Protein AF-0000000078757049 (afdb_homodimer)

Organism: Turneriella parva (strain ATCC BAA-1111 / DSM 21527 / NCTC 11395 / H) (NCBI:txid869212)

InterPro domains:
  IPR026433 EPS-associated transcriptional regulator, MarR family [TIGR04176] (3-105)
  IPR036388 Winged helix-like DNA-binding domain superfamily [G3DSA:1.10.10.10] (4-105)
  IPR036390 Winged helix DNA-binding domain superfamily [SSF46785] (2-100)

Secondary structure (DSSP, 8-state):
---HHHHHHHHHHHHH-TT--HHHHHHHHT--HHHHHHHHHHHHHTTSEEEEEEE-TTS-EEEEEEE-HHHHHHHHHHHHHHHHHHHHHHHHHHHHHHHHHHHHHHHHH-/---HHHHHHHHHHHHH-TT--HHHHHHHHT--HHHHHHHHHHHHHTTSEEEEEEE-TTS-EEEEEEE-HHHHHHHHHHHHHHHHHHHHHHHHHHHHHHHHHHHHHHHHH-

Foldseek 3Di:
DDALVLLLLLLVCLAVFFQDDLVNSCVVSVHDSVVSVVSVVVCVVVVQKDWDWDQDPVRDTGITIDGDPVNVVVSVVSVVVVVVVVVVVVVVVVVVVVVVVVVVVVVVVD/DDALVLLLLLLVCLAVFFQDDLVNSCVVSVHDSVVSVVSVVVCVVVVQKDWDWDQDPVRDTGITIDGDPVNVVVSVVSVVVVVVVVVVVVVVVVVVVVVVVVVVVVVVVD

Radius of gyration: 25.74 Å; Cα contacts (8 Å, |Δi|>4): 240; chains: 2; bounding box: 36×68×56 Å

Structure (mmCIF, N/CA/C/O backbone):
data_AF-0000000078757049-model_v1
#
loop_
_entity.id
_entity.type
_entity.pdbx_description
1 polymer 'Regulatory protein MarR'
#
loop_
_atom_site.group_PDB
_atom_site.id
_atom_site.type_symbol
_atom_site.label_atom_id
_atom_site.label_alt_id
_atom_site.label_comp_id
_atom_site.label_asym_id
_atom_site.label_entity_id
_atom_site.label_seq_id
_atom_site.pdbx_PDB_ins_code
_atom_site.Cartn_x
_atom_site.Cartn_y
_atom_site.Cartn_z
_atom_site.occupancy
_atom_site.B_iso_or_equiv
_atom_site.auth_seq_id
_atom_site.auth_comp_id
_atom_site.auth_asym_id
_atom_site.auth_atom_id
_atom_site.pdbx_PDB_model_num
ATOM 1 N N . MET A 1 1 ? 15.18 12.227 4.113 1 74.38 1 MET A N 1
ATOM 2 C CA . MET A 1 1 ? 14.172 13.25 3.844 1 74.38 1 MET A CA 1
ATOM 3 C C . MET A 1 1 ? 12.773 12.727 4.129 1 74.38 1 MET A C 1
ATOM 5 O O . MET A 1 1 ? 12.508 11.531 3.957 1 74.38 1 MET A O 1
ATOM 9 N N . ILE A 1 2 ? 11.945 13.625 4.801 1 87.75 2 ILE A N 1
ATOM 10 C CA . ILE A 1 2 ? 10.578 13.273 5.18 1 87.75 2 ILE A CA 1
ATOM 11 C C . ILE A 1 2 ? 9.742 13.039 3.928 1 87.75 2 ILE A C 1
ATOM 13 O O . ILE A 1 2 ? 9.852 13.781 2.949 1 87.75 2 ILE A O 1
ATOM 17 N N . SER A 1 3 ? 9.031 11.961 3.867 1 93.88 3 SER A N 1
ATOM 18 C CA . SER A 1 3 ? 8.203 11.648 2.709 1 93.88 3 SER A CA 1
ATOM 19 C C . SER A 1 3 ? 7.148 12.734 2.484 1 93.88 3 SER A C 1
ATOM 21 O O . SER A 1 3 ? 6.781 13.453 3.416 1 93.88 3 SER A O 1
ATOM 23 N N . ASP A 1 4 ? 6.617 12.844 1.187 1 95.69 4 ASP A N 1
ATOM 24 C CA . ASP A 1 4 ? 5.559 13.797 0.866 1 95.69 4 ASP A CA 1
ATOM 25 C C . ASP A 1 4 ? 4.309 13.531 1.7 1 95.69 4 ASP A C 1
ATOM 27 O O . ASP A 1 4 ? 3.621 14.461 2.121 1 95.69 4 ASP A O 1
ATOM 31 N N . GLU A 1 5 ? 4.094 12.273 1.938 1 96 5 GLU A N 1
ATOM 32 C CA . GLU A 1 5 ? 2.934 11.891 2.732 1 96 5 GLU A CA 1
ATOM 33 C C . GLU A 1 5 ? 3.051 12.406 4.164 1 96 5 GLU A C 1
ATOM 35 O O . GLU A 1 5 ? 2.129 13.039 4.68 1 96 5 GLU A O 1
ATOM 40 N N . LEU A 1 6 ? 4.156 12.164 4.781 1 96.94 6 LEU A N 1
ATOM 41 C CA . LEU A 1 6 ? 4.359 12.602 6.156 1 96.94 6 LEU A CA 1
ATOM 42 C C . LEU A 1 6 ? 4.375 14.125 6.25 1 96.94 6 LEU A C 1
ATOM 44 O O . LEU A 1 6 ? 3.803 14.703 7.18 1 96.94 6 LEU A O 1
ATOM 48 N N . GLN A 1 7 ? 5.055 14.734 5.277 1 97.25 7 GLN A N 1
ATOM 49 C CA . GLN A 1 7 ? 5.121 16.188 5.266 1 97.25 7 GLN A CA 1
ATOM 50 C C . GLN A 1 7 ? 3.729 16.797 5.125 1 97.25 7 GLN A C 1
ATOM 52 O O . GLN A 1 7 ? 3.393 17.766 5.82 1 97.25 7 GLN A O 1
ATOM 57 N N . HIS A 1 8 ? 2.959 16.203 4.242 1 97.31 8 HIS A N 1
ATOM 58 C CA . HIS A 1 8 ? 1.582 16.656 4.066 1 97.31 8 HIS A CA 1
ATOM 59 C C . HIS A 1 8 ? 0.792 16.531 5.367 1 97.31 8 HIS A C 1
ATOM 61 O O . HIS A 1 8 ? 0.121 17.484 5.777 1 97.31 8 HIS A O 1
ATOM 67 N N . LYS A 1 9 ? 0.973 15.422 6.043 1 97.19 9 LYS A N 1
ATOM 68 C CA . LYS A 1 9 ? 0.245 15.18 7.285 1 97.19 9 LYS A CA 1
ATOM 69 C C . LYS A 1 9 ? 0.706 16.125 8.391 1 97.19 9 LYS A C 1
ATOM 71 O O . LYS A 1 9 ? -0.103 16.578 9.203 1 97.19 9 LYS A O 1
ATOM 76 N N . LEU A 1 10 ? 1.948 16.406 8.367 1 97.81 10 LEU A N 1
ATOM 77 C CA . LEU A 1 10 ? 2.51 17.344 9.336 1 97.81 10 LEU A CA 1
ATOM 78 C C . LEU A 1 10 ? 1.893 18.719 9.172 1 97.81 10 LEU A C 1
ATOM 80 O O . LEU A 1 10 ? 1.396 19.312 10.141 1 97.81 10 LEU A O 1
ATOM 84 N N . PHE A 1 11 ? 1.892 19.203 7.938 1 97.38 11 PHE A N 1
ATOM 85 C CA . PHE A 1 11 ? 1.337 20.531 7.648 1 97.38 11 PHE A CA 1
ATOM 86 C C . PHE A 1 11 ? -0.145 20.578 8 1 97.38 11 PHE A C 1
ATOM 88 O O . PHE A 1 11 ? -0.607 21.547 8.617 1 97.38 11 PHE A O 1
ATOM 95 N N . LYS A 1 12 ? -0.792 19.562 7.691 1 96.69 12 LYS A N 1
ATOM 96 C CA . LYS A 1 12 ? -2.232 19.5 7.926 1 96.69 12 LYS A CA 1
ATOM 97 C C . LYS A 1 12 ? -2.545 19.5 9.422 1 96.69 12 LYS A C 1
ATOM 99 O O . LYS A 1 12 ? -3.385 20.266 9.891 1 96.69 12 LYS A O 1
ATOM 104 N N . THR A 1 13 ? -1.86 18.688 10.164 1 97.38 13 THR A N 1
ATOM 105 C CA . THR A 1 13 ? -2.102 18.547 11.602 1 97.38 13 THR A CA 1
ATOM 106 C C . THR A 1 13 ? -1.787 19.859 12.336 1 97.38 13 THR A C 1
ATOM 108 O O . THR A 1 13 ? -2.559 20.297 13.188 1 97.38 13 THR A O 1
ATOM 111 N N . ILE A 1 14 ? -0.696 20.469 11.922 1 96.88 14 ILE A N 1
ATOM 112 C CA . ILE A 1 14 ? -0.293 21.719 12.555 1 96.88 14 ILE A CA 1
ATOM 113 C C . ILE A 1 14 ? -1.317 22.812 12.242 1 96.88 14 ILE A C 1
ATOM 115 O O . ILE A 1 14 ? -1.684 23.594 13.117 1 96.88 14 ILE A O 1
ATOM 119 N N . SER A 1 15 ? -1.764 22.812 11.016 1 95.5 15 SER A N 1
ATOM 120 C CA . SER A 1 15 ? -2.742 23.812 10.594 1 95.5 15 SER A CA 1
ATOM 121 C C . SER A 1 15 ? -4.062 23.641 11.336 1 95.5 15 SER A C 1
ATOM 123 O O . SER A 1 15 ? -4.688 24.625 11.734 1 95.5 15 SER A O 1
ATOM 125 N N . GLU A 1 16 ? -4.445 22.438 11.57 1 95.38 16 GLU A N 1
ATOM 126 C CA . GLU A 1 16 ? -5.73 22.125 12.195 1 95.38 16 GLU A CA 1
ATOM 127 C C . GLU A 1 16 ? -5.637 22.219 13.719 1 95.38 16 GLU A C 1
ATOM 129 O O . GLU A 1 16 ? -6.637 22.5 14.391 1 95.38 16 GLU A O 1
ATOM 134 N N . HIS A 1 17 ? -4.445 21.984 14.242 1 95.69 17 HIS A N 1
ATOM 135 C CA . HIS A 1 17 ? -4.234 21.969 15.688 1 95.69 17 HIS A CA 1
ATOM 136 C C . HIS A 1 17 ? -2.971 22.719 16.062 1 95.69 17 HIS A C 1
ATOM 138 O O . HIS A 1 17 ? -1.979 22.125 16.484 1 95.69 17 HIS A O 1
ATOM 144 N N . PRO A 1 18 ? -3.047 24.016 16.094 1 95.5 18 PRO A N 1
ATOM 145 C CA . PRO A 1 18 ? -1.853 24.828 16.328 1 95.5 18 PRO A CA 1
ATOM 146 C C . PRO A 1 18 ? -1.259 24.625 17.719 1 95.5 18 PRO A C 1
ATOM 148 O O . PRO A 1 18 ? -0.061 24.844 17.922 1 95.5 18 PRO A O 1
ATOM 151 N N . GLN A 1 19 ? -2.045 24.234 18.672 1 94.12 19 GLN A N 1
ATOM 152 C CA . GLN A 1 19 ? -1.568 24.109 20.047 1 94.12 19 GLN A CA 1
ATOM 153 C C . GLN A 1 19 ? -1.175 22.672 20.375 1 94.12 19 GLN A C 1
ATOM 155 O O . GLN A 1 19 ? -1.008 22.312 21.531 1 94.12 19 GLN A O 1
ATOM 160 N N . ILE A 1 20 ? -1.011 21.906 19.344 1 93.81 20 ILE A N 1
ATOM 161 C CA . ILE A 1 20 ? -0.676 20.5 19.5 1 93.81 20 ILE A CA 1
ATOM 162 C C . ILE A 1 20 ? 0.731 20.359 20.078 1 93.81 20 ILE A C 1
ATOM 164 O O . ILE A 1 20 ? 1.634 21.125 19.719 1 93.81 20 ILE A O 1
ATOM 168 N N . ASN A 1 21 ? 0.914 19.5 21 1 92.25 21 ASN A N 1
ATOM 169 C CA . ASN A 1 21 ? 2.256 19.203 21.484 1 92.25 21 ASN A CA 1
ATOM 170 C C . ASN A 1 21 ? 2.859 18 20.766 1 92.25 21 ASN A C 1
ATOM 172 O O . ASN A 1 21 ? 2.168 17.328 20 1 92.25 21 ASN A O 1
ATOM 176 N N . GLN A 1 22 ? 4.141 17.797 20.828 1 94.25 22 GLN A N 1
ATOM 177 C CA . GLN A 1 22 ? 4.883 16.781 20.062 1 94.25 22 GLN A CA 1
ATOM 178 C C . GLN A 1 22 ? 4.371 15.383 20.359 1 94.25 22 GLN A C 1
ATOM 180 O O . GLN A 1 22 ? 4.391 14.508 19.484 1 94.25 22 GLN A O 1
ATOM 185 N N . ARG A 1 23 ? 3.861 15.203 21.562 1 95.88 23 ARG A N 1
ATOM 186 C CA . ARG A 1 23 ? 3.322 13.898 21.922 1 95.88 23 ARG A CA 1
ATOM 187 C C . ARG A 1 23 ? 2.01 13.625 21.188 1 95.88 23 ARG A C 1
ATOM 189 O O . ARG A 1 23 ? 1.812 12.539 20.641 1 95.88 23 ARG A O 1
ATOM 196 N N . GLU A 1 24 ? 1.157 14.562 21.234 1 96.5 24 GLU A N 1
ATOM 197 C CA . GLU A 1 24 ? -0.099 14.453 20.5 1 96.5 24 GLU A CA 1
ATOM 198 C C . GLU A 1 24 ? 0.149 14.312 19 1 96.5 24 GLU A C 1
ATOM 200 O O . GLU A 1 24 ? -0.507 13.516 18.328 1 96.5 24 GLU A O 1
ATOM 205 N N . LEU A 1 25 ? 1.09 15.047 18.5 1 96.81 25 LEU A N 1
ATOM 206 C CA . LEU A 1 25 ? 1.454 15.008 17.094 1 96.81 25 LEU A CA 1
ATOM 207 C C . LEU A 1 25 ? 1.914 13.609 16.688 1 96.81 25 LEU A C 1
ATOM 209 O O . LEU A 1 25 ? 1.486 13.086 15.656 1 96.81 25 LEU A O 1
ATOM 213 N N . SER A 1 26 ? 2.773 12.992 17.531 1 97.94 26 SER A N 1
ATOM 214 C CA . SER A 1 26 ? 3.287 11.648 17.25 1 97.94 26 SER A CA 1
ATOM 215 C C . SER A 1 26 ? 2.162 10.625 17.219 1 97.94 26 SER A C 1
ATOM 217 O O . SER A 1 26 ? 2.16 9.719 16.375 1 97.94 26 SER A O 1
ATOM 219 N N . LYS A 1 27 ? 1.123 10.773 18.047 1 97.75 27 LYS A N 1
ATOM 220 C CA . LYS A 1 27 ? -0.02 9.867 18.109 1 97.75 27 LYS A CA 1
ATOM 221 C C . LYS A 1 27 ? -0.893 10 16.859 1 97.75 27 LYS A C 1
ATOM 223 O O . LYS A 1 27 ? -1.258 9 16.234 1 97.75 27 LYS A O 1
ATOM 228 N N . ILE A 1 28 ? -1.131 11.219 16.531 1 96.12 28 ILE A N 1
ATOM 229 C CA . ILE A 1 28 ? -1.994 11.492 15.383 1 96.12 28 ILE A CA 1
ATOM 230 C C . ILE A 1 28 ? -1.345 10.961 14.109 1 96.12 28 ILE A C 1
ATOM 232 O O . ILE A 1 28 ? -2.025 10.398 13.242 1 96.12 28 ILE A O 1
ATOM 236 N N . LEU A 1 29 ? -0.029 11.07 14.008 1 96.94 29 LEU A N 1
ATOM 237 C CA . LEU A 1 29 ? 0.678 10.719 12.781 1 96.94 29 LEU A CA 1
ATOM 238 C C . LEU A 1 29 ? 1.105 9.25 12.805 1 96.94 29 LEU A C 1
ATOM 240 O O . LEU A 1 29 ? 1.517 8.703 11.781 1 96.94 29 LEU A O 1
ATOM 244 N N . GLY A 1 30 ? 1.097 8.641 13.969 1 97.31 30 GLY A N 1
ATOM 245 C CA . GLY A 1 30 ? 1.494 7.25 14.086 1 97.31 30 GLY A CA 1
ATOM 246 C C . GLY A 1 30 ? 2.994 7.047 13.992 1 97.31 30 GLY A C 1
ATOM 247 O O . GLY A 1 30 ? 3.457 6.09 13.367 1 97.31 30 GLY A O 1
ATOM 248 N N . ILE A 1 31 ? 3.736 7.996 14.477 1 97.56 31 ILE A N 1
ATOM 249 C CA . ILE A 1 31 ? 5.191 7.918 14.461 1 97.56 31 ILE A CA 1
ATOM 250 C C . ILE A 1 31 ? 5.734 8.062 15.883 1 97.56 31 ILE A C 1
ATOM 252 O O . ILE A 1 31 ? 4.984 8.359 16.812 1 97.56 31 ILE A O 1
ATOM 256 N N . SER A 1 32 ? 6.969 7.801 16 1 97.88 32 SER A N 1
ATOM 257 C CA . SER A 1 32 ? 7.594 7.941 17.312 1 97.88 32 SER A CA 1
ATOM 258 C C . SER A 1 32 ? 7.711 9.406 17.719 1 97.88 32 SER A C 1
ATOM 260 O O . SER A 1 32 ? 7.715 10.297 16.859 1 97.88 32 SER A O 1
ATOM 262 N N . LEU A 1 33 ? 7.84 9.594 19.031 1 97.69 33 LEU A N 1
ATOM 263 C CA . LEU A 1 33 ? 8.07 10.945 19.547 1 97.69 33 LEU A CA 1
ATOM 264 C C . LEU A 1 33 ? 9.336 11.539 18.953 1 97.69 33 LEU A C 1
ATOM 266 O O . LEU A 1 33 ? 9.375 12.727 18.609 1 97.69 33 LEU A O 1
ATOM 270 N N . GLY A 1 34 ? 10.336 10.672 18.812 1 97.81 34 GLY A N 1
ATOM 271 C CA . GLY A 1 34 ? 11.586 11.125 18.234 1 97.81 34 GLY A CA 1
ATOM 272 C C . GLY A 1 34 ? 11.43 11.625 16.797 1 97.81 34 GLY A C 1
ATOM 273 O O . GLY A 1 34 ? 11.992 12.656 16.438 1 97.81 34 GLY A O 1
ATOM 274 N N . LYS A 1 35 ? 10.742 10.922 16.062 1 97.5 35 LYS A N 1
ATOM 275 C CA . LYS A 1 35 ? 10.508 11.297 14.672 1 97.5 35 LYS A CA 1
ATOM 276 C C . LYS A 1 35 ? 9.656 12.562 14.578 1 97.5 35 LYS A C 1
ATOM 278 O O . LYS A 1 35 ? 9.922 13.43 13.75 1 97.5 35 LYS A O 1
ATOM 283 N N . ALA A 1 36 ? 8.633 12.656 15.414 1 97.56 36 ALA A N 1
ATOM 284 C CA . ALA A 1 36 ? 7.801 13.852 15.453 1 97.56 36 ALA A CA 1
ATOM 285 C C . ALA A 1 36 ? 8.633 15.086 15.781 1 97.56 36 ALA A C 1
ATOM 287 O O . ALA A 1 36 ? 8.508 16.125 15.117 1 97.56 36 ALA A O 1
ATOM 288 N N . ASN A 1 37 ? 9.531 14.938 16.766 1 96.75 37 ASN A N 1
ATOM 289 C CA . ASN A 1 37 ? 10.422 16.031 17.125 1 96.75 37 ASN A CA 1
ATOM 290 C C . ASN A 1 37 ? 11.344 16.422 15.977 1 96.75 37 ASN A C 1
ATOM 292 O O . ASN A 1 37 ? 11.516 17.609 15.68 1 96.75 37 ASN A O 1
ATOM 296 N N . TYR A 1 38 ? 11.82 15.422 15.43 1 97.38 38 TYR A N 1
ATOM 297 C CA . TYR A 1 38 ? 12.719 15.633 14.297 1 97.38 38 TYR A CA 1
ATOM 298 C C . TYR A 1 38 ? 12.023 16.391 13.18 1 97.38 38 TYR A C 1
ATOM 300 O O . TYR A 1 38 ? 12.562 17.359 12.648 1 97.38 38 TYR A O 1
ATOM 308 N N . CYS A 1 39 ? 10.859 15.992 12.812 1 97.44 39 CYS A N 1
ATOM 309 C CA . CYS A 1 39 ? 10.117 16.594 11.711 1 97.44 39 CYS A CA 1
ATOM 310 C C . CYS A 1 39 ? 9.734 18.031 12.023 1 97.44 39 CYS A C 1
ATOM 312 O O . CYS A 1 39 ? 9.883 18.922 11.18 1 97.44 39 CYS A O 1
ATOM 314 N N . LEU A 1 40 ? 9.273 18.25 13.227 1 96.5 40 LEU A N 1
ATOM 315 C CA . LEU A 1 40 ? 8.867 19.594 13.617 1 96.5 40 LEU A CA 1
ATOM 316 C C . LEU A 1 40 ? 10.062 20.547 13.594 1 96.5 40 LEU A C 1
ATOM 318 O O . LEU A 1 40 ? 9.961 21.656 13.078 1 96.5 40 LEU A O 1
ATOM 322 N N . LYS A 1 41 ? 11.156 20.109 14.094 1 95.94 41 LYS A N 1
ATOM 323 C CA . LYS A 1 41 ? 12.375 20.906 14.094 1 95.94 41 LYS A CA 1
ATOM 324 C C . LYS A 1 41 ? 12.82 21.25 12.672 1 95.94 41 LYS A C 1
ATOM 326 O O . LYS A 1 41 ? 13.219 22.375 12.391 1 95.94 41 LYS A O 1
ATOM 331 N N . ALA A 1 42 ? 12.742 20.266 11.805 1 97.19 42 ALA A N 1
ATOM 332 C CA . ALA A 1 42 ? 13.125 20.469 10.406 1 97.19 42 ALA A CA 1
ATOM 333 C C . ALA A 1 42 ? 12.25 21.516 9.742 1 97.19 42 ALA A C 1
ATOM 335 O O . ALA A 1 42 ? 12.75 22.375 9 1 97.19 42 ALA A O 1
ATOM 336 N N . LEU A 1 43 ? 10.953 21.516 10.055 1 97.56 43 LEU A N 1
ATOM 337 C CA . LEU A 1 43 ? 10.031 22.484 9.477 1 97.56 43 LEU A CA 1
ATOM 338 C C . LEU A 1 43 ? 10.32 23.891 9.984 1 97.56 43 LEU A C 1
ATOM 340 O O . LEU A 1 43 ? 10.242 24.859 9.227 1 97.56 43 LEU A O 1
ATOM 344 N N . ILE A 1 44 ? 10.695 24 11.25 1 97.06 44 ILE A N 1
ATOM 345 C CA . ILE A 1 44 ? 11.008 25.281 11.867 1 97.06 44 ILE A CA 1
ATOM 346 C C . ILE A 1 44 ? 12.32 25.812 11.289 1 97.06 44 ILE A C 1
ATOM 348 O O . ILE A 1 44 ? 12.406 27 10.938 1 97.06 44 ILE A O 1
ATOM 352 N N . GLU A 1 45 ? 13.289 24.922 11.141 1 97.12 45 GLU A N 1
ATOM 353 C CA . GLU A 1 45 ? 14.594 25.312 10.625 1 97.12 45 GLU A CA 1
ATOM 354 C C . GLU A 1 45 ? 14.5 25.781 9.172 1 97.12 45 GLU A C 1
ATOM 356 O O . GLU A 1 45 ? 15.227 26.688 8.758 1 97.12 45 GLU A O 1
ATOM 361 N N . LYS A 1 46 ? 13.555 25.25 8.445 1 97.38 46 LYS A N 1
ATOM 362 C CA . LYS A 1 46 ? 13.352 25.625 7.043 1 97.38 46 LYS A CA 1
ATOM 363 C C . LYS A 1 46 ? 12.539 26.906 6.926 1 97.38 46 LYS A C 1
ATOM 365 O O . LYS A 1 46 ? 12.398 27.469 5.836 1 97.38 46 LYS A O 1
ATOM 370 N N . GLY A 1 47 ? 11.938 27.25 8.031 1 97.81 47 GLY A N 1
ATOM 371 C CA . GLY A 1 47 ? 11.172 28.484 8.062 1 97.81 47 GLY A CA 1
ATOM 3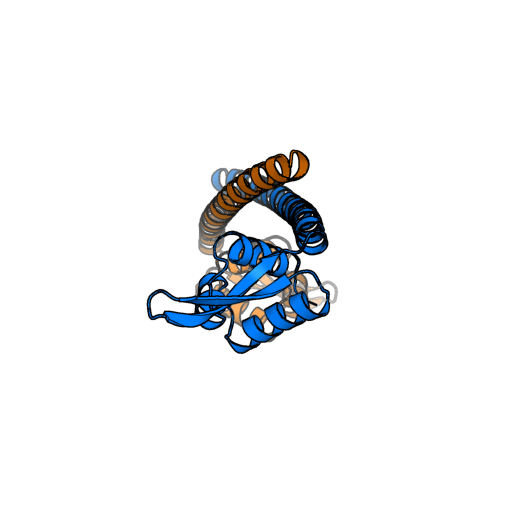72 C C . GLY A 1 47 ? 9.719 28.312 7.66 1 97.81 47 GLY A C 1
ATOM 373 O O . GLY A 1 47 ? 9.047 29.266 7.301 1 97.81 47 GLY A O 1
ATOM 374 N N . TRP A 1 48 ? 9.234 27.094 7.652 1 98.25 48 TRP A N 1
ATOM 375 C CA . TRP A 1 48 ? 7.871 26.797 7.207 1 98.25 48 TRP A CA 1
ATOM 376 C C . TRP A 1 48 ? 6.895 26.844 8.375 1 98.25 48 TRP A C 1
ATOM 378 O O . TRP A 1 48 ? 5.691 27.047 8.18 1 98.25 48 TRP A O 1
ATOM 388 N N . VAL A 1 49 ? 7.438 26.688 9.656 1 98.12 49 VAL A N 1
ATOM 389 C CA . VAL A 1 49 ? 6.641 26.703 10.883 1 98.12 49 VAL A CA 1
ATOM 390 C C . VAL A 1 49 ? 7.289 27.641 11.898 1 98.12 49 VAL A C 1
ATOM 392 O O . VAL A 1 49 ? 8.516 27.688 12.008 1 98.12 49 VAL A O 1
ATOM 395 N N . LYS A 1 50 ? 6.5 28.375 12.586 1 97.06 50 LYS A N 1
ATOM 396 C CA . LYS A 1 50 ? 7.008 29.203 13.68 1 97.06 50 LYS A CA 1
ATOM 397 C C . LYS A 1 50 ? 6.316 28.844 15 1 97.06 50 LYS A C 1
ATOM 399 O O . LYS A 1 50 ? 5.117 28.562 15.016 1 97.06 50 LYS A O 1
ATOM 404 N N . ALA A 1 51 ? 7.094 28.844 16 1 94.31 51 ALA A N 1
ATOM 405 C CA . ALA A 1 51 ? 6.57 28.641 17.359 1 94.31 51 ALA A CA 1
ATOM 406 C C . ALA A 1 51 ? 6.25 29.969 18.031 1 94.31 51 ALA A C 1
ATOM 408 O O . ALA A 1 51 ? 7.031 30.922 17.938 1 94.31 51 ALA A O 1
ATOM 409 N N . GLN A 1 52 ? 5.059 30.031 18.531 1 93.56 52 GLN A N 1
ATOM 410 C CA . GLN A 1 52 ? 4.648 31.234 19.25 1 93.56 52 GLN A CA 1
ATOM 411 C C . GLN A 1 52 ? 4.211 30.891 20.672 1 93.56 52 GLN A C 1
ATOM 413 O O . GLN A 1 52 ? 3.52 29.891 20.906 1 93.56 52 GLN A O 1
ATOM 418 N N . ASN A 1 53 ? 4.648 31.703 21.531 1 90.19 53 ASN A N 1
ATOM 419 C CA . ASN A 1 53 ? 4.223 31.531 22.906 1 90.19 53 ASN A CA 1
ATOM 420 C C . ASN A 1 53 ? 2.764 31.922 23.109 1 90.19 53 ASN A C 1
ATOM 422 O O . ASN A 1 53 ? 2.275 32.844 22.453 1 90.19 53 ASN A O 1
ATOM 426 N N . PHE A 1 54 ? 2.17 31.109 23.891 1 86 54 PHE A N 1
ATOM 427 C CA . PHE A 1 54 ? 0.811 31.484 24.266 1 86 54 PHE A CA 1
ATOM 428 C C . PHE A 1 54 ? 0.482 31.016 25.672 1 86 54 PHE A C 1
ATOM 430 O O . PHE A 1 54 ? 1.179 30.172 26.234 1 86 54 PHE A O 1
ATOM 437 N N . LYS A 1 55 ? -0.332 31.75 26.266 1 83.94 55 LYS A N 1
ATOM 438 C CA . LYS A 1 55 ? -0.789 31.344 27.594 1 83.94 55 LYS A CA 1
ATOM 439 C C . LYS A 1 55 ? -1.95 30.359 27.5 1 83.94 55 LYS A C 1
ATOM 441 O O . LYS A 1 55 ? -2.939 30.625 26.812 1 83.94 55 LYS A O 1
ATOM 446 N N . ASN A 1 56 ? -1.721 29.125 28.031 1 76.94 56 ASN A N 1
ATOM 447 C CA . ASN A 1 56 ? -2.789 28.141 27.984 1 76.94 56 ASN A CA 1
ATOM 448 C C . ASN A 1 56 ? -3.859 28.406 29.031 1 76.94 56 ASN A C 1
ATOM 450 O O . ASN A 1 56 ? -3.842 29.453 29.688 1 76.94 56 ASN A O 1
ATOM 454 N N . ASN A 1 57 ? -4.918 27.5 28.938 1 76.62 57 ASN A N 1
ATOM 455 C CA . ASN A 1 57 ? -6.082 27.688 29.797 1 76.62 57 ASN A CA 1
ATOM 456 C C . ASN A 1 57 ? -5.676 27.797 31.266 1 76.62 57 ASN A C 1
ATOM 458 O O . ASN A 1 57 ? -6.383 28.422 32.062 1 76.62 57 ASN A O 1
ATOM 462 N N . LYS A 1 58 ? -4.516 27.312 31.688 1 83.94 58 LYS A N 1
ATOM 463 C CA . LYS A 1 58 ? -4.051 27.344 33.062 1 83.94 58 LYS A CA 1
ATOM 464 C C . LYS A 1 58 ? -3.076 28.5 33.281 1 83.94 58 LYS A C 1
ATOM 466 O O . LYS A 1 58 ? -2.377 28.562 34.281 1 83.94 58 LYS A O 1
ATOM 471 N N . ASN A 1 59 ? -3.08 29.266 32.281 1 79 59 ASN A N 1
ATOM 472 C CA . ASN A 1 59 ? -2.227 30.453 32.344 1 79 59 ASN A CA 1
ATOM 473 C C . ASN A 1 59 ? -0.749 30.078 32.281 1 79 59 ASN A C 1
ATOM 475 O O . ASN A 1 59 ? 0.103 30.812 32.781 1 79 59 ASN A O 1
ATOM 479 N N . LYS A 1 60 ? -0.571 28.922 31.797 1 81.06 60 LYS A N 1
ATOM 480 C CA . LYS A 1 60 ? 0.812 28.5 31.625 1 81.06 60 LYS A CA 1
ATOM 481 C C . LYS A 1 60 ? 1.29 28.75 30.203 1 81.06 60 LYS A C 1
ATOM 483 O O . LYS A 1 60 ? 0.508 28.656 29.25 1 81.06 60 LYS A O 1
ATOM 488 N N . LEU A 1 61 ? 2.518 29.172 30.25 1 77.12 61 LEU A N 1
ATOM 489 C CA . LEU A 1 61 ? 3.145 29.422 28.953 1 77.12 61 LEU A CA 1
ATOM 490 C C . LEU A 1 61 ? 3.289 28.125 28.156 1 77.12 61 LEU A C 1
ATOM 492 O O . LEU A 1 61 ? 3.779 27.125 28.672 1 77.12 61 LEU A O 1
ATOM 496 N N . SER A 1 62 ? 2.691 28.203 26.953 1 86.56 62 SER A N 1
ATOM 497 C CA . SER A 1 62 ? 2.801 27.078 26.031 1 86.56 62 SER A CA 1
ATOM 498 C C . SER A 1 62 ? 3.104 27.562 24.609 1 86.56 62 SER A C 1
ATOM 500 O O . SER A 1 62 ? 3.311 28.75 24.391 1 86.56 62 SER A O 1
ATOM 502 N N . TYR A 1 63 ? 3.436 26.516 23.797 1 88.44 63 TYR A N 1
ATOM 503 C CA . TYR A 1 63 ? 3.785 26.859 22.422 1 88.44 63 TYR A CA 1
ATOM 504 C C . TYR A 1 63 ? 2.668 26.469 21.453 1 88.44 63 TYR A C 1
ATOM 506 O O . TYR A 1 63 ? 2.008 25.438 21.641 1 88.44 63 TYR A O 1
ATOM 514 N N . ALA A 1 64 ? 2.465 27.453 20.562 1 94.38 64 ALA A N 1
ATOM 515 C CA . ALA A 1 64 ? 1.637 27.172 19.406 1 94.38 64 ALA A CA 1
ATOM 516 C C . ALA A 1 64 ? 2.477 27.141 18.125 1 94.38 64 ALA A C 1
ATOM 518 O O . ALA A 1 64 ? 3.41 27.938 17.969 1 94.38 64 ALA A O 1
ATOM 519 N N . TYR A 1 65 ? 2.127 26.234 17.281 1 96.31 65 TYR A N 1
ATOM 520 C CA . TYR A 1 65 ? 2.812 26.141 16 1 96.31 65 TYR A CA 1
ATOM 521 C C . TYR A 1 65 ? 1.936 26.656 14.867 1 96.31 65 TYR A C 1
ATOM 523 O O . TYR A 1 65 ? 0.802 26.203 14.695 1 96.31 65 TYR A O 1
ATOM 531 N N . LEU A 1 66 ? 2.527 27.594 14.125 1 96.75 66 LEU A N 1
ATOM 532 C CA . LEU A 1 66 ? 1.784 28.203 13.023 1 96.75 66 LEU A CA 1
ATOM 533 C C . LEU A 1 66 ? 2.561 28.078 11.711 1 96.75 66 LEU A C 1
ATOM 535 O O . LEU A 1 66 ? 3.783 28.234 11.695 1 96.75 66 LEU A O 1
ATOM 539 N N . LEU A 1 67 ? 1.796 27.906 10.633 1 97.69 67 LEU A N 1
ATOM 540 C CA . LEU A 1 67 ? 2.436 27.938 9.328 1 97.69 67 LEU A CA 1
ATOM 541 C C . LEU A 1 67 ? 2.781 29.359 8.922 1 97.69 67 LEU A C 1
ATOM 543 O O . LEU A 1 67 ? 1.978 30.281 9.109 1 97.69 67 LEU A O 1
ATOM 547 N N . THR A 1 68 ? 4.039 29.531 8.383 1 98.06 68 THR A N 1
ATOM 548 C CA . THR A 1 68 ? 4.422 30.797 7.77 1 98.06 68 THR A CA 1
ATOM 549 C C . THR A 1 68 ? 3.855 30.906 6.355 1 98.06 68 THR A C 1
ATOM 551 O O . THR A 1 68 ? 3.316 29.938 5.82 1 98.06 68 THR A O 1
ATOM 554 N N . PRO A 1 69 ? 3.926 32.125 5.789 1 97.5 69 PRO A N 1
ATOM 555 C CA . PRO A 1 69 ? 3.52 32.219 4.387 1 97.5 69 PRO A CA 1
ATOM 556 C C . PRO A 1 69 ? 4.254 31.234 3.484 1 97.5 69 PRO A C 1
ATOM 558 O O . PRO A 1 69 ? 3.633 30.594 2.629 1 97.5 69 PRO A O 1
ATOM 561 N N . SER A 1 70 ? 5.496 31.031 3.742 1 97.5 70 SER A N 1
ATOM 562 C CA . SER A 1 70 ? 6.25 30.031 2.977 1 97.5 70 SER A CA 1
ATOM 563 C C . SER A 1 70 ? 5.816 28.625 3.32 1 97.5 70 SER A C 1
ATOM 565 O O . SER A 1 70 ? 5.867 27.719 2.475 1 97.5 70 SER A O 1
ATOM 567 N N . GLY A 1 71 ? 5.375 28.406 4.562 1 97.62 71 GLY A N 1
ATOM 568 C CA . GLY A 1 71 ? 4.848 27.125 4.988 1 97.62 71 GLY A CA 1
ATOM 569 C C . GLY A 1 71 ? 3.545 26.75 4.305 1 97.62 71 GLY A C 1
ATOM 570 O O . GLY A 1 71 ? 3.34 25.594 3.924 1 97.62 71 GLY A O 1
ATOM 571 N N . ILE A 1 72 ? 2.754 27.797 4.148 1 96.31 72 ILE A N 1
ATOM 572 C CA . ILE A 1 72 ? 1.478 27.594 3.465 1 96.31 72 ILE A CA 1
ATOM 573 C C . ILE A 1 72 ? 1.724 27.234 2.004 1 96.31 72 ILE A C 1
ATOM 575 O O . ILE A 1 72 ? 1.08 26.328 1.466 1 96.31 72 ILE A O 1
ATOM 579 N N . GLU A 1 73 ? 2.666 27.891 1.427 1 95.94 73 GLU A N 1
ATOM 580 C CA . GLU A 1 73 ? 3.037 27.594 0.049 1 95.94 73 GLU A CA 1
ATOM 581 C C . GLU A 1 73 ? 3.598 26.188 -0.073 1 95.94 73 GLU A C 1
ATOM 583 O O . GLU A 1 73 ? 3.26 25.453 -1.008 1 95.94 73 GLU A O 1
ATOM 588 N N . GLN A 1 74 ? 4.379 25.812 0.843 1 96.62 74 GLN A N 1
ATOM 589 C CA . GLN A 1 74 ? 4.977 24.469 0.816 1 96.62 74 GLN A CA 1
ATOM 590 C C . GLN A 1 74 ? 3.924 23.391 1.054 1 96.62 74 GLN A C 1
ATOM 592 O O . GLN A 1 74 ? 3.963 22.328 0.424 1 96.62 74 GLN A O 1
ATOM 597 N N . LYS A 1 75 ? 3.016 23.703 1.941 1 96.38 75 LYS A N 1
ATOM 598 C CA . LYS A 1 75 ? 1.903 22.781 2.166 1 96.38 75 LYS A CA 1
ATOM 599 C C . LYS A 1 75 ? 1.143 22.516 0.871 1 96.38 75 LYS A C 1
ATOM 601 O O . LYS A 1 75 ? 0.849 21.359 0.544 1 96.38 75 LYS A O 1
ATOM 606 N N . ALA A 1 76 ? 0.863 23.562 0.171 1 95.81 76 ALA A N 1
ATOM 607 C CA . ALA A 1 76 ? 0.155 23.422 -1.099 1 95.81 76 ALA A CA 1
ATOM 608 C C . ALA A 1 76 ? 0.964 22.594 -2.09 1 95.81 76 ALA A C 1
ATOM 610 O O . ALA A 1 76 ? 0.427 21.688 -2.734 1 95.81 76 ALA A O 1
ATOM 611 N N . SER A 1 77 ? 2.258 22.875 -2.141 1 96.31 77 SER A N 1
ATOM 612 C CA . SER A 1 77 ? 3.146 22.188 -3.074 1 96.31 77 SER A CA 1
ATOM 613 C C . SER A 1 77 ? 3.236 20.703 -2.76 1 96.31 77 SER A C 1
ATOM 615 O O . SER A 1 77 ? 3.133 19.859 -3.658 1 96.31 77 SER A O 1
ATOM 617 N N . VAL A 1 78 ? 3.363 20.406 -1.52 1 96.62 78 VAL A N 1
ATOM 618 C CA . VAL A 1 78 ? 3.504 19.016 -1.103 1 96.62 78 VAL A CA 1
ATOM 619 C C . VAL A 1 78 ? 2.184 18.281 -1.319 1 96.62 78 VAL A C 1
ATOM 621 O O . VAL A 1 78 ? 2.178 17.109 -1.684 1 96.62 78 VAL A O 1
ATOM 624 N N . THR A 1 79 ? 1.05 18.969 -1.107 1 96.69 79 THR A N 1
ATOM 625 C CA . THR A 1 79 ? -0.264 18.359 -1.318 1 96.69 79 THR A CA 1
ATOM 626 C C . THR A 1 79 ? -0.448 17.969 -2.779 1 96.69 79 THR A C 1
ATOM 628 O O . THR A 1 79 ? -0.935 16.875 -3.074 1 96.69 79 THR A O 1
ATOM 631 N N . ILE A 1 80 ? -0.014 18.781 -3.639 1 96.31 80 ILE A N 1
ATOM 632 C CA . ILE A 1 80 ? -0.123 18.516 -5.066 1 96.31 80 ILE A CA 1
ATOM 633 C C . ILE A 1 80 ? 0.729 17.312 -5.434 1 96.31 80 ILE A C 1
ATOM 635 O O . ILE A 1 80 ? 0.278 16.422 -6.16 1 96.31 80 ILE A O 1
ATOM 639 N N . ARG A 1 81 ? 1.964 17.328 -4.938 1 96.88 81 ARG A N 1
ATOM 640 C CA . ARG A 1 81 ? 2.846 16.203 -5.215 1 96.88 81 ARG A CA 1
ATOM 641 C C . ARG A 1 81 ? 2.279 14.906 -4.641 1 96.88 81 ARG A C 1
ATOM 643 O O . ARG A 1 81 ? 2.32 13.859 -5.293 1 96.88 81 ARG A O 1
ATOM 650 N N . TYR A 1 82 ? 1.791 15.031 -3.441 1 96.75 82 TYR A N 1
ATOM 651 C CA . TYR A 1 82 ? 1.183 13.883 -2.775 1 96.75 82 TYR A CA 1
ATOM 652 C C . TYR A 1 82 ? -0.016 13.367 -3.561 1 96.75 82 TYR A C 1
ATOM 654 O O . TYR A 1 82 ? -0.174 12.156 -3.742 1 96.75 82 TYR A O 1
ATOM 662 N N . LEU A 1 83 ? -0.846 14.234 -4.051 1 96.88 83 LEU A N 1
ATOM 663 C CA . LEU A 1 83 ? -2.002 13.867 -4.859 1 96.88 83 LEU A CA 1
ATOM 664 C C . LEU A 1 83 ? -1.568 13.148 -6.133 1 96.88 83 LEU A C 1
ATOM 666 O O . LEU A 1 83 ? -2.152 12.125 -6.508 1 96.88 83 LEU A O 1
ATOM 670 N N . LYS A 1 84 ? -0.585 13.672 -6.773 1 97.38 84 LYS A N 1
ATOM 671 C CA . LYS A 1 84 ? -0.092 13.055 -8 1 97.38 84 LYS A CA 1
ATOM 672 C C . LYS A 1 84 ? 0.341 11.609 -7.758 1 97.38 84 LYS A C 1
ATOM 674 O O . LYS A 1 84 ? 0.005 10.719 -8.539 1 97.38 84 LYS A O 1
ATOM 679 N N . ARG A 1 85 ? 1.041 11.422 -6.727 1 97.12 85 ARG A N 1
ATOM 680 C CA . ARG A 1 85 ? 1.499 10.078 -6.387 1 97.12 85 ARG A CA 1
ATOM 681 C C . ARG A 1 85 ? 0.321 9.164 -6.082 1 97.12 85 ARG A C 1
ATOM 683 O O . ARG A 1 85 ? 0.302 8 -6.508 1 97.12 85 ARG A O 1
ATOM 690 N N . LYS A 1 86 ? -0.628 9.68 -5.336 1 97.06 86 LYS A N 1
ATOM 691 C CA . LYS A 1 86 ? -1.806 8.891 -5 1 97.06 86 LYS A CA 1
ATOM 692 C C . LYS A 1 86 ? -2.596 8.516 -6.25 1 97.06 86 LYS A C 1
ATOM 694 O O . LYS A 1 86 ? -3.145 7.418 -6.344 1 97.06 86 LYS A O 1
ATOM 699 N N . MET A 1 87 ? -2.629 9.391 -7.18 1 97.5 87 MET A N 1
ATOM 700 C CA . MET A 1 87 ? -3.314 9.133 -8.438 1 97.5 87 MET A CA 1
ATOM 701 C C . MET A 1 87 ? -2.604 8.039 -9.227 1 97.5 87 MET A C 1
ATOM 703 O O . MET A 1 87 ? -3.25 7.195 -9.852 1 97.5 87 MET A O 1
ATOM 707 N N . GLU A 1 88 ? -1.337 8.086 -9.234 1 97.56 88 GLU A N 1
ATOM 708 C CA . GLU A 1 88 ? -0.57 7.023 -9.883 1 97.56 88 GLU A CA 1
ATOM 709 C C . GLU A 1 88 ? -0.835 5.672 -9.227 1 97.56 88 GLU A C 1
ATOM 711 O O . GLU A 1 88 ? -1.03 4.668 -9.922 1 97.56 88 GLU A O 1
ATOM 716 N N . GLU A 1 89 ? -0.833 5.695 -7.895 1 97.69 89 GLU A N 1
ATOM 717 C CA . GLU A 1 89 ? -1.133 4.469 -7.16 1 97.69 89 GLU A CA 1
ATOM 718 C C . GLU A 1 89 ? -2.537 3.963 -7.48 1 97.69 89 GLU A C 1
ATOM 720 O O . GLU A 1 89 ? -2.748 2.76 -7.641 1 97.69 89 GLU A O 1
ATOM 725 N N . TYR A 1 90 ? -3.445 4.82 -7.559 1 97.31 90 TYR A N 1
ATOM 726 C CA . TYR A 1 90 ? -4.828 4.504 -7.891 1 97.31 90 TYR A CA 1
ATOM 727 C C . TYR A 1 90 ? -4.926 3.857 -9.266 1 97.31 90 TYR A C 1
ATOM 729 O O . TYR A 1 90 ? -5.594 2.834 -9.438 1 97.31 90 TYR A O 1
ATOM 737 N N . ASP A 1 91 ? -4.266 4.41 -10.227 1 97.56 91 ASP A N 1
ATOM 738 C CA . ASP A 1 91 ? -4.293 3.881 -11.586 1 97.56 91 ASP A CA 1
ATOM 739 C C . ASP A 1 91 ? -3.674 2.484 -11.641 1 97.56 91 ASP A C 1
ATOM 741 O O . ASP A 1 91 ? -4.188 1.601 -12.328 1 97.56 91 ASP A O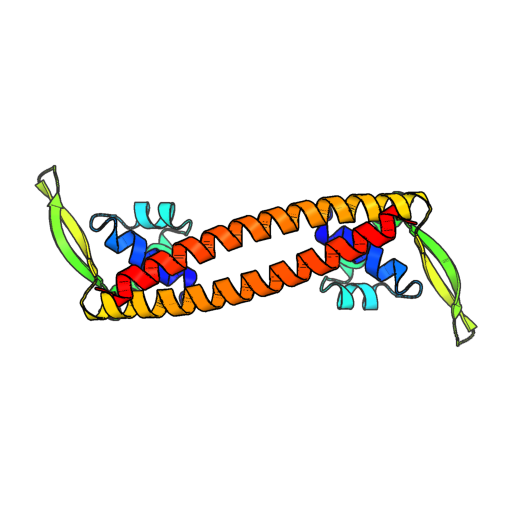 1
ATOM 745 N N . GLN A 1 92 ? -2.602 2.348 -10.977 1 97.19 92 GLN A N 1
ATOM 746 C CA . GLN A 1 92 ? -1.959 1.038 -10.93 1 97.19 92 GLN A CA 1
ATOM 747 C C . GLN A 1 92 ? -2.883 -0.005 -10.305 1 97.19 92 GLN A C 1
ATOM 749 O O . GLN A 1 92 ? -2.986 -1.128 -10.805 1 97.19 92 GLN A O 1
ATOM 754 N N . LEU A 1 93 ? -3.559 0.371 -9.25 1 96.81 93 LEU A N 1
ATOM 755 C CA . LEU A 1 93 ? -4.469 -0.541 -8.57 1 96.81 93 LEU A CA 1
ATOM 756 C C . LEU A 1 93 ? -5.676 -0.864 -9.445 1 96.81 93 LEU A C 1
ATOM 758 O O . LEU A 1 93 ? -6.145 -2.004 -9.469 1 96.81 93 LEU A O 1
ATOM 762 N N . LYS A 1 94 ? -6.152 0.113 -10.109 1 96.88 94 LYS A N 1
ATOM 763 C CA . LYS A 1 94 ? -7.25 -0.086 -11.055 1 96.88 94 LYS A CA 1
ATOM 764 C C . LYS A 1 94 ? -6.887 -1.127 -12.109 1 96.88 94 LYS A C 1
ATOM 766 O O . LYS A 1 94 ? -7.68 -2.021 -12.406 1 96.88 94 LYS A O 1
ATOM 771 N N . ALA A 1 95 ? -5.723 -1.05 -12.648 1 97.06 95 ALA A N 1
ATOM 772 C CA . ALA A 1 95 ? -5.246 -2.006 -13.648 1 97.06 95 ALA A CA 1
ATOM 773 C C . ALA A 1 95 ? -5.121 -3.404 -13.047 1 97.06 95 ALA A C 1
ATOM 775 O O . ALA A 1 95 ? -5.492 -4.395 -13.688 1 97.06 95 ALA A O 1
ATOM 776 N N . ALA A 1 96 ? -4.609 -3.434 -11.812 1 95.75 96 ALA A N 1
ATOM 777 C CA . ALA A 1 96 ? -4.441 -4.715 -11.141 1 95.75 96 ALA A CA 1
ATOM 778 C C . ALA A 1 96 ? -5.789 -5.398 -10.914 1 95.75 96 ALA A C 1
ATOM 780 O O . ALA A 1 96 ? -5.93 -6.602 -11.156 1 95.75 96 ALA A O 1
ATOM 781 N N . VAL A 1 97 ? -6.773 -4.695 -10.461 1 97 97 VAL A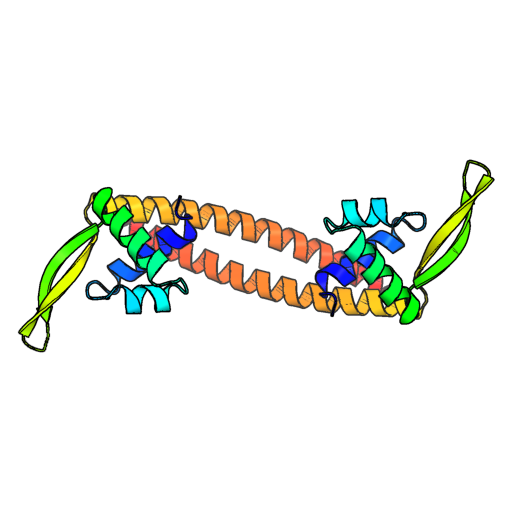 N 1
ATOM 782 C CA . VAL A 1 97 ? -8.109 -5.215 -10.211 1 97 97 VAL A CA 1
ATOM 783 C C . VAL A 1 97 ? -8.727 -5.727 -11.516 1 97 97 VAL A C 1
ATOM 785 O O . VAL A 1 97 ? -9.336 -6.793 -11.539 1 97 97 VAL A O 1
ATOM 788 N N . LYS A 1 98 ? -8.516 -4.957 -12.594 1 97 98 LYS A N 1
ATOM 789 C CA . LYS A 1 98 ? -9.023 -5.363 -13.898 1 97 98 LYS A CA 1
ATOM 790 C C . LYS A 1 98 ? -8.438 -6.703 -14.328 1 97 98 LYS A C 1
ATOM 792 O O . LYS A 1 98 ? -9.164 -7.586 -14.789 1 97 98 LYS A O 1
ATOM 797 N N . GLU A 1 99 ? -7.164 -6.828 -14.172 1 95.44 99 GLU A N 1
ATOM 798 C CA . GLU A 1 99 ? -6.484 -8.062 -14.547 1 95.44 99 GLU A CA 1
ATOM 799 C C . GLU A 1 99 ? -6.957 -9.234 -13.695 1 95.44 99 GLU A C 1
ATOM 801 O O . GLU A 1 99 ? -7.191 -10.336 -14.211 1 95.44 99 GLU A O 1
ATOM 806 N N . LEU A 1 100 ? -7.148 -9.008 -12.422 1 94.81 100 LEU A N 1
ATOM 807 C CA . LEU A 1 100 ? -7.598 -10.055 -11.508 1 94.81 100 LEU A CA 1
ATOM 808 C C . LEU A 1 100 ? -9.023 -10.484 -11.836 1 94.81 100 LEU A C 1
ATOM 810 O O . LEU A 1 100 ? -9.359 -11.672 -11.734 1 94.81 100 LEU A O 1
ATOM 814 N N . LYS A 1 101 ? -9.828 -9.609 -12.188 1 95.62 101 LYS A N 1
ATOM 815 C CA . LYS A 1 101 ? -11.195 -9.938 -12.578 1 95.62 101 LYS A CA 1
ATOM 816 C C . LYS A 1 101 ? -11.219 -10.844 -13.805 1 95.62 101 LYS A C 1
ATOM 818 O O . LYS A 1 101 ? -12.031 -11.773 -13.883 1 95.62 101 LYS A O 1
ATOM 823 N N . LYS A 1 102 ? -10.32 -10.586 -14.742 1 94.31 102 LYS A N 1
ATOM 824 C CA . LYS A 1 102 ? -10.203 -11.438 -15.922 1 94.31 102 LYS A CA 1
ATOM 825 C C . LYS A 1 102 ? -9.781 -12.852 -15.539 1 94.31 102 LYS A C 1
ATOM 827 O O . LYS A 1 102 ? -10.297 -13.828 -16.094 1 94.31 102 LYS A O 1
ATOM 832 N N . GLU A 1 103 ? -8.844 -12.883 -14.594 1 91.75 103 GLU A N 1
ATOM 833 C CA . GLU A 1 103 ? -8.359 -14.18 -14.141 1 91.75 103 GLU A CA 1
ATOM 834 C C . GLU A 1 103 ? -9.477 -14.992 -13.477 1 91.75 103 GLU A C 1
ATOM 836 O O . GLU A 1 103 ? -9.594 -16.188 -13.711 1 91.75 103 GLU A O 1
ATOM 841 N N . VAL A 1 104 ? -10.336 -14.383 -12.711 1 91.62 104 VAL A N 1
ATOM 842 C CA . VAL A 1 104 ? -11.422 -15.055 -12.008 1 91.62 104 VAL A CA 1
ATOM 843 C C . VAL A 1 104 ? -12.477 -15.508 -13.008 1 91.62 104 VAL A C 1
ATOM 845 O O . VAL A 1 104 ? -13.023 -16.609 -12.883 1 91.62 104 VAL A O 1
ATOM 848 N N . ALA A 1 105 ? -12.703 -14.656 -13.961 1 90.12 105 ALA A N 1
ATOM 849 C CA . ALA A 1 105 ? -13.695 -15 -14.977 1 90.12 105 ALA A CA 1
ATOM 850 C C . ALA A 1 105 ? -13.273 -16.234 -15.758 1 90.12 105 ALA A C 1
ATOM 852 O O . ALA A 1 105 ? -14.109 -17.078 -16.094 1 90.12 105 ALA A O 1
ATOM 853 N N . THR A 1 106 ? -12.008 -16.344 -15.977 1 84.75 106 THR A N 1
ATOM 854 C CA . THR A 1 106 ? -11.484 -17.484 -16.734 1 84.75 106 THR A CA 1
ATOM 855 C C . THR A 1 106 ? -11.492 -18.75 -15.883 1 84.75 106 THR A C 1
ATOM 857 O O . THR A 1 106 ? -11.742 -19.844 -16.391 1 84.75 106 THR A O 1
ATOM 860 N N . GLU A 1 107 ? -11.297 -18.594 -14.594 1 79.31 107 GLU A N 1
ATOM 861 C CA . GLU A 1 107 ? -11.25 -19.75 -13.695 1 79.31 107 GLU A CA 1
ATOM 862 C C . GLU A 1 107 ? -12.648 -20.266 -13.383 1 79.31 107 GLU A C 1
ATOM 864 O O . GLU A 1 107 ? -12.836 -21.453 -13.102 1 79.31 107 GLU A O 1
ATOM 869 N N . GLU A 1 108 ? -13.609 -19.391 -13.133 1 69.5 108 GLU A N 1
ATOM 870 C CA . GLU A 1 108 ? -14.992 -19.797 -12.922 1 69.5 108 GLU A CA 1
ATOM 871 C C . GLU A 1 108 ? -15.539 -20.531 -14.141 1 69.5 108 GLU A C 1
ATOM 873 O O . GLU A 1 108 ? -16.375 -21.438 -14.008 1 69.5 108 GLU A O 1
ATOM 878 N N . ILE A 1 109 ? -15.094 -20.219 -15.297 1 60.81 109 ILE A N 1
ATOM 879 C CA . ILE A 1 109 ? -15.555 -20.875 -16.516 1 60.81 109 ILE A CA 1
ATOM 880 C C . ILE A 1 109 ? -14.812 -22.203 -16.719 1 60.81 109 ILE A C 1
ATOM 882 O O . ILE A 1 109 ? -15.359 -23.141 -17.281 1 60.81 109 ILE A O 1
ATOM 886 N N . ALA A 1 110 ? -13.727 -22.438 -16.188 1 54.38 110 ALA A N 1
ATOM 887 C CA . ALA A 1 110 ? -13.023 -23.703 -16.375 1 54.38 110 ALA A CA 1
ATOM 888 C C . ALA A 1 110 ? -13.484 -24.734 -15.359 1 54.38 110 ALA A C 1
ATOM 890 O O . ALA A 1 110 ? -13.906 -24.391 -14.25 1 54.38 110 ALA A O 1
ATOM 891 N N . MET B 1 1 ? 1.48 -17.797 8.336 1 73.5 1 MET B N 1
ATOM 892 C CA . MET B 1 1 ? 0.746 -18.219 7.145 1 73.5 1 MET B CA 1
ATOM 893 C C . MET B 1 1 ? 1.049 -17.297 5.965 1 73.5 1 MET B C 1
ATOM 895 O O . MET B 1 1 ? 1.312 -16.109 6.148 1 73.5 1 MET B O 1
ATOM 899 N N . ILE B 1 2 ? 1.234 -17.953 4.746 1 87.62 2 ILE B N 1
ATOM 900 C CA . ILE B 1 2 ? 1.566 -17.219 3.521 1 87.62 2 ILE B CA 1
ATOM 901 C C . ILE B 1 2 ? 0.408 -16.312 3.135 1 87.62 2 ILE B C 1
ATOM 903 O O . ILE B 1 2 ? -0.759 -16.688 3.248 1 87.62 2 ILE B O 1
ATOM 907 N N . SER B 1 3 ? 0.67 -15.086 2.838 1 93.81 3 SER B N 1
ATOM 908 C CA . SER B 1 3 ? -0.371 -14.141 2.453 1 93.81 3 SER B CA 1
ATOM 909 C C . SER B 1 3 ? -1.114 -14.609 1.207 1 93.81 3 SER B C 1
ATOM 911 O O . SER B 1 3 ? -0.581 -15.391 0.419 1 93.81 3 SER B O 1
ATOM 913 N N . ASP B 1 4 ? -2.404 -14.109 1.014 1 95.5 4 ASP B N 1
ATOM 914 C CA . ASP B 1 4 ? -3.186 -14.43 -0.175 1 95.5 4 ASP B CA 1
ATOM 915 C C . ASP B 1 4 ? -2.465 -13.984 -1.445 1 95.5 4 ASP B C 1
ATOM 917 O O . ASP B 1 4 ? -2.518 -14.672 -2.469 1 95.5 4 ASP B O 1
ATOM 921 N N . GLU B 1 5 ? -1.811 -12.883 -1.307 1 95.88 5 GLU B N 1
ATOM 922 C CA . GLU B 1 5 ? -1.074 -12.359 -2.451 1 95.88 5 GLU B CA 1
ATOM 923 C C . GLU B 1 5 ? 0.056 -13.297 -2.861 1 95.88 5 GLU B C 1
ATOM 925 O O . GLU B 1 5 ? 0.174 -13.656 -4.031 1 95.88 5 GLU B O 1
ATOM 930 N N . LEU B 1 6 ? 0.851 -13.703 -1.935 1 96.88 6 LEU B N 1
ATOM 931 C CA . LEU B 1 6 ? 1.97 -14.594 -2.229 1 96.88 6 LEU B CA 1
ATOM 932 C C . LEU B 1 6 ? 1.473 -15.945 -2.715 1 96.88 6 LEU B C 1
ATOM 934 O O . LEU B 1 6 ? 2.033 -16.516 -3.65 1 96.88 6 LEU B O 1
ATOM 938 N N . GLN B 1 7 ? 0.44 -16.438 -2.029 1 97.19 7 GLN B N 1
ATOM 939 C CA . GLN B 1 7 ? -0.12 -17.734 -2.424 1 97.19 7 GLN B CA 1
ATOM 940 C C . GLN B 1 7 ? -0.647 -17.688 -3.855 1 97.19 7 GLN B C 1
ATOM 942 O O . GLN B 1 7 ? -0.414 -18.609 -4.637 1 97.19 7 GLN B O 1
ATOM 947 N N . HIS B 1 8 ? -1.324 -16.594 -4.152 1 97.12 8 HIS B N 1
ATOM 948 C CA . HIS B 1 8 ? -1.822 -16.406 -5.512 1 97.12 8 HIS B CA 1
ATOM 949 C C . HIS B 1 8 ? -0.68 -16.406 -6.52 1 97.12 8 HIS B C 1
ATOM 951 O O . HIS B 1 8 ? -0.743 -17.109 -7.535 1 97.12 8 HIS B O 1
ATOM 957 N N . LYS B 1 9 ? 0.379 -15.719 -6.184 1 97.12 9 LYS B N 1
ATOM 958 C CA . LYS B 1 9 ? 1.523 -15.617 -7.086 1 97.12 9 LYS B CA 1
ATOM 959 C C . LYS B 1 9 ? 2.23 -16.969 -7.238 1 97.12 9 LYS B C 1
ATOM 961 O O . LYS B 1 9 ? 2.701 -17.297 -8.328 1 97.12 9 LYS B O 1
ATOM 966 N N . LEU B 1 10 ? 2.25 -17.672 -6.184 1 97.75 10 LEU B N 1
ATOM 967 C CA . LEU B 1 10 ? 2.848 -19 -6.203 1 97.75 10 LEU B CA 1
ATOM 968 C C . LEU B 1 10 ? 2.096 -19.922 -7.16 1 97.75 10 LEU B C 1
ATOM 970 O O . LEU B 1 10 ? 2.701 -20.531 -8.039 1 97.75 10 LEU B O 1
ATOM 974 N N . PHE B 1 11 ? 0.784 -19.969 -7 1 97.31 11 PHE B N 1
ATOM 975 C CA . PHE B 1 11 ? -0.05 -20.812 -7.848 1 97.31 11 PHE B CA 1
ATOM 976 C C . PHE B 1 11 ? 0.078 -20.391 -9.312 1 97.31 11 PHE B C 1
ATOM 978 O O . PHE B 1 11 ? 0.218 -21.25 -10.188 1 97.31 11 PHE B O 1
ATOM 985 N N . LYS B 1 12 ? 0.096 -19.156 -9.5 1 96.56 12 LYS B N 1
ATOM 986 C CA . LYS B 1 12 ? 0.162 -18.641 -10.867 1 96.56 12 LYS B CA 1
ATOM 987 C C . LYS B 1 12 ? 1.496 -18.984 -11.523 1 96.56 12 LYS B C 1
ATOM 989 O O . LYS B 1 12 ? 1.529 -19.484 -12.648 1 96.56 12 LYS B O 1
ATOM 994 N N . THR B 1 13 ? 2.572 -18.766 -10.836 1 97.31 13 THR B N 1
ATOM 995 C CA . THR B 1 13 ? 3.91 -19 -11.367 1 97.31 13 THR B CA 1
ATOM 996 C C . THR B 1 13 ? 4.121 -20.484 -11.672 1 97.31 13 THR B C 1
ATOM 998 O O . THR B 1 13 ? 4.641 -20.844 -12.727 1 97.31 13 THR B O 1
ATOM 1001 N N . ILE B 1 14 ? 3.637 -21.312 -10.75 1 96.81 14 ILE B N 1
ATOM 1002 C CA . ILE B 1 14 ? 3.785 -22.75 -10.938 1 96.81 14 ILE B CA 1
ATOM 1003 C C . ILE B 1 14 ? 2.959 -23.219 -12.133 1 96.81 14 ILE B C 1
ATOM 1005 O O . ILE B 1 14 ? 3.418 -24.031 -12.938 1 96.81 14 ILE B O 1
ATOM 1009 N N . SER B 1 15 ? 1.78 -22.656 -12.242 1 95.38 15 SER B N 1
ATOM 1010 C CA . SER B 1 15 ? 0.895 -23.016 -13.344 1 95.38 15 SER B CA 1
ATOM 1011 C C . SER B 1 15 ? 1.485 -22.594 -14.688 1 95.38 15 SER B C 1
ATOM 1013 O O . SER B 1 15 ? 1.397 -23.344 -15.672 1 95.38 15 SER B O 1
ATOM 1015 N N . GLU B 1 16 ? 2.111 -21.484 -14.719 1 95.25 16 GLU B N 1
ATOM 1016 C CA . GLU B 1 16 ? 2.65 -20.922 -15.961 1 95.25 16 GLU B CA 1
ATOM 1017 C C . GLU B 1 16 ? 4.02 -21.516 -16.281 1 95.25 16 GLU B C 1
ATOM 1019 O O . GLU B 1 16 ? 4.414 -21.578 -17.453 1 95.25 16 GLU B O 1
ATOM 1024 N N . HIS B 1 17 ? 4.742 -21.922 -15.258 1 95.62 17 HIS B N 1
ATOM 1025 C CA . HIS B 1 17 ? 6.098 -22.438 -15.422 1 95.62 17 HIS B CA 1
ATOM 1026 C C . HIS B 1 17 ? 6.301 -23.719 -14.594 1 95.62 17 HIS B C 1
ATOM 1028 O O . HIS B 1 17 ? 7.035 -23.703 -13.609 1 95.62 17 HIS B O 1
ATOM 1034 N N . PRO B 1 18 ? 5.84 -24.812 -15.078 1 95.38 18 PRO B N 1
ATOM 1035 C CA . PRO B 1 18 ? 5.883 -26.062 -14.305 1 95.38 18 PRO B CA 1
ATOM 1036 C C . PRO B 1 18 ? 7.305 -26.547 -14.039 1 95.38 18 PRO B C 1
ATOM 1038 O O . PRO B 1 18 ? 7.547 -27.266 -13.062 1 95.38 18 PRO B O 1
ATOM 1041 N N . GLN B 1 19 ? 8.234 -26.219 -14.867 1 94 19 GLN B N 1
ATOM 1042 C CA . GLN B 1 19 ? 9.594 -26.719 -14.727 1 94 19 GLN B CA 1
ATOM 1043 C C . GLN B 1 19 ? 10.484 -25.719 -14 1 94 19 GLN B C 1
ATOM 1045 O O . GLN B 1 19 ? 11.711 -25.828 -14.023 1 94 19 GLN B O 1
ATOM 1050 N N . ILE B 1 20 ? 9.859 -24.797 -13.359 1 93.69 20 ILE B N 1
ATOM 1051 C CA . ILE B 1 20 ? 10.578 -23.734 -12.648 1 93.69 20 ILE B CA 1
ATOM 1052 C C . ILE B 1 20 ? 11.32 -24.344 -11.461 1 93.69 20 ILE B C 1
ATOM 1054 O O . ILE B 1 20 ? 10.805 -25.234 -10.781 1 93.69 20 ILE B O 1
ATOM 1058 N N . ASN B 1 21 ? 12.539 -23.953 -11.258 1 92.12 21 ASN B N 1
ATOM 1059 C CA . ASN B 1 21 ? 13.25 -24.359 -10.055 1 92.12 21 ASN B CA 1
ATOM 1060 C C . ASN B 1 21 ? 13.109 -23.328 -8.945 1 92.12 21 ASN B C 1
ATOM 1062 O O . ASN B 1 21 ? 12.586 -22.234 -9.172 1 92.12 21 ASN B O 1
ATOM 1066 N N . GLN B 1 22 ? 13.414 -23.656 -7.711 1 94.31 22 GLN B N 1
ATOM 1067 C CA . GLN B 1 22 ? 13.188 -22.828 -6.535 1 94.31 22 GLN B CA 1
ATOM 1068 C C . GLN B 1 22 ? 13.938 -21.5 -6.637 1 94.31 22 GLN B C 1
ATOM 1070 O O . GLN B 1 22 ? 13.477 -20.484 -6.129 1 94.31 22 GLN B O 1
ATOM 1075 N N . ARG B 1 23 ? 15.023 -21.516 -7.34 1 95.88 23 ARG B N 1
ATOM 1076 C CA . ARG B 1 23 ? 15.797 -20.281 -7.516 1 95.88 23 ARG B CA 1
ATOM 1077 C C . ARG B 1 23 ? 15.078 -19.312 -8.453 1 95.88 23 ARG B C 1
ATOM 1079 O O . ARG B 1 23 ? 14.969 -18.125 -8.156 1 95.88 23 ARG B O 1
ATOM 1086 N N . GLU B 1 24 ? 14.656 -19.812 -9.531 1 96.44 24 GLU B N 1
ATOM 1087 C CA . GLU B 1 24 ? 13.875 -19 -10.461 1 96.44 24 GLU B CA 1
ATOM 1088 C C . GLU B 1 24 ? 12.586 -18.5 -9.82 1 96.44 24 GLU B C 1
ATOM 1090 O O . GLU B 1 24 ? 12.203 -17.344 -10 1 96.44 24 GLU B O 1
ATOM 1095 N N . LEU B 1 25 ? 11.969 -19.359 -9.062 1 96.75 25 LEU B N 1
ATOM 1096 C CA . LEU B 1 25 ? 10.734 -19.016 -8.359 1 96.75 25 LEU B CA 1
ATOM 1097 C C . LEU B 1 25 ? 10.953 -17.844 -7.402 1 96.75 25 LEU B C 1
ATOM 1099 O O . LEU B 1 25 ? 10.156 -16.906 -7.371 1 96.75 25 LEU B O 1
ATOM 1103 N N . SER B 1 26 ? 12.062 -17.906 -6.637 1 97.88 26 SER B N 1
ATOM 1104 C CA . SER B 1 26 ? 12.383 -16.844 -5.676 1 97.88 26 SER B CA 1
ATOM 1105 C C . SER B 1 26 ? 12.617 -15.516 -6.375 1 97.88 26 SER B C 1
ATOM 1107 O O . SER B 1 26 ? 12.195 -14.469 -5.883 1 97.88 26 SER B O 1
ATOM 1109 N N . LYS B 1 27 ? 13.18 -15.516 -7.582 1 97.69 27 LYS B N 1
ATOM 1110 C CA . LYS B 1 27 ? 13.445 -14.312 -8.359 1 97.69 27 LYS B CA 1
ATOM 1111 C C . LYS B 1 27 ? 12.156 -13.703 -8.891 1 97.69 27 LYS B C 1
ATOM 1113 O O . LYS B 1 27 ? 11.93 -12.492 -8.758 1 97.69 27 LYS B O 1
ATOM 1118 N N . ILE B 1 28 ? 11.359 -14.562 -9.398 1 96.06 28 ILE B N 1
ATOM 1119 C CA . ILE B 1 28 ? 10.102 -14.109 -9.992 1 96.06 28 ILE B CA 1
ATOM 1120 C C . ILE B 1 28 ? 9.219 -13.492 -8.906 1 96.06 28 ILE B C 1
ATOM 1122 O O . ILE B 1 28 ? 8.57 -12.469 -9.141 1 96.06 28 ILE B O 1
ATOM 1126 N N . LEU B 1 29 ? 9.242 -14.062 -7.719 1 96.88 29 LEU B N 1
ATOM 1127 C CA . LEU B 1 29 ? 8.344 -13.633 -6.652 1 96.88 29 LEU B CA 1
ATOM 1128 C C . LEU B 1 29 ? 8.984 -12.531 -5.812 1 96.88 29 LEU B C 1
ATOM 1130 O O . LEU B 1 29 ? 8.305 -11.883 -5.008 1 96.88 29 LEU B O 1
ATOM 1134 N N . GLY B 1 30 ? 10.289 -12.367 -5.93 1 97.31 30 GLY B N 1
ATOM 1135 C CA . GLY B 1 30 ? 10.984 -11.352 -5.156 1 97.31 30 GLY B CA 1
ATOM 1136 C C . GLY B 1 30 ? 11.148 -11.719 -3.695 1 97.31 30 GLY B C 1
ATOM 1137 O O . GLY B 1 30 ? 11 -10.867 -2.814 1 97.31 30 GLY B O 1
ATOM 1138 N N . ILE B 1 31 ? 11.312 -12.984 -3.43 1 97.5 31 ILE B N 1
ATOM 1139 C CA . ILE B 1 31 ? 11.5 -13.469 -2.066 1 97.5 31 ILE B CA 1
ATOM 1140 C C . ILE B 1 31 ? 12.805 -14.25 -1.971 1 97.5 31 ILE B C 1
ATOM 1142 O O . ILE B 1 31 ? 13.453 -14.508 -2.984 1 97.5 31 ILE B O 1
ATOM 1146 N N . SER B 1 32 ? 13.172 -14.523 -0.789 1 97.88 32 SER B N 1
ATOM 1147 C CA . SER B 1 32 ? 14.391 -15.297 -0.591 1 97.88 32 SER B CA 1
ATOM 1148 C C . SER B 1 32 ? 14.211 -16.75 -1.046 1 97.88 32 SER B C 1
ATOM 1150 O O . SER B 1 32 ? 13.086 -17.25 -1.106 1 97.88 32 SER B O 1
ATOM 1152 N N . LEU B 1 33 ? 15.352 -17.375 -1.309 1 97.69 33 LEU B N 1
ATOM 1153 C CA . LEU B 1 33 ? 15.328 -18.797 -1.649 1 97.69 33 LEU B CA 1
ATOM 1154 C C . LEU B 1 33 ? 14.703 -19.625 -0.527 1 97.69 33 LEU B C 1
ATOM 1156 O O . LEU B 1 33 ? 13.945 -20.547 -0.786 1 97.69 33 LEU B O 1
ATOM 1160 N N . GLY B 1 34 ? 15.031 -19.203 0.691 1 97.81 34 GLY B N 1
ATOM 1161 C CA . GLY B 1 34 ? 14.461 -19.891 1.841 1 97.81 34 GLY B CA 1
ATOM 1162 C C . GLY B 1 34 ? 12.945 -19.812 1.893 1 97.81 34 GLY B C 1
ATOM 1163 O O . GLY B 1 34 ? 12.281 -20.812 2.178 1 97.81 34 GLY B O 1
ATOM 1164 N N . LYS B 1 35 ? 12.461 -18.703 1.669 1 97.44 35 LYS B N 1
ATOM 1165 C CA . LYS B 1 35 ? 11.016 -18.5 1.688 1 97.44 35 LYS B CA 1
ATOM 1166 C C . LYS B 1 35 ? 10.344 -19.234 0.535 1 97.44 35 LYS B C 1
ATOM 1168 O O . LYS B 1 35 ? 9.281 -19.828 0.709 1 97.44 35 LYS B O 1
ATOM 1173 N N . ALA B 1 36 ? 10.945 -19.188 -0.64 1 97.5 36 ALA B N 1
ATOM 1174 C CA . ALA B 1 36 ? 10.43 -19.922 -1.789 1 97.5 36 ALA B CA 1
ATOM 1175 C C . ALA B 1 36 ? 10.352 -21.422 -1.493 1 97.5 36 ALA B C 1
ATOM 1177 O O . ALA B 1 36 ? 9.336 -22.062 -1.767 1 97.5 36 ALA B O 1
ATOM 1178 N N . ASN B 1 37 ? 11.422 -21.953 -0.871 1 96.62 37 ASN B N 1
ATOM 1179 C CA . ASN B 1 37 ? 11.43 -23.359 -0.497 1 96.62 37 ASN B CA 1
ATOM 1180 C C . ASN B 1 37 ? 10.336 -23.688 0.517 1 96.62 37 ASN B C 1
ATOM 1182 O O . ASN B 1 37 ? 9.633 -24.688 0.382 1 96.62 37 ASN B O 1
ATOM 1186 N N . TYR B 1 38 ? 10.281 -22.828 1.405 1 97.31 38 TYR B N 1
ATOM 1187 C CA . TYR B 1 38 ? 9.273 -23 2.447 1 97.31 38 TYR B CA 1
ATOM 1188 C C . TYR B 1 38 ? 7.871 -23.047 1.85 1 97.31 38 TYR B C 1
ATOM 1190 O O . TYR B 1 38 ? 7.078 -23.938 2.172 1 97.31 38 TYR B O 1
ATOM 1198 N N . CYS B 1 39 ? 7.539 -22.141 0.998 1 97.44 39 CYS B N 1
ATOM 1199 C CA . CYS B 1 39 ? 6.207 -22.031 0.408 1 97.44 39 CYS B CA 1
ATOM 1200 C C . CYS B 1 39 ? 5.902 -23.234 -0.47 1 97.44 39 CYS B C 1
ATOM 1202 O O . CYS B 1 39 ? 4.805 -23.797 -0.401 1 97.44 39 CYS B O 1
ATOM 1204 N N . LEU B 1 40 ? 6.875 -23.609 -1.265 1 96.5 40 LEU B N 1
ATOM 1205 C CA . LEU B 1 40 ? 6.664 -24.75 -2.154 1 96.5 40 LEU B CA 1
ATOM 1206 C C . LEU B 1 40 ? 6.426 -26.016 -1.357 1 96.5 40 LEU B C 1
ATOM 1208 O O . LEU B 1 40 ? 5.512 -26.797 -1.667 1 96.5 40 LEU B O 1
ATOM 1212 N N . LYS B 1 41 ? 7.176 -26.219 -0.345 1 95.88 41 LYS B N 1
ATOM 1213 C CA . LYS B 1 41 ? 7.016 -27.391 0.516 1 95.88 41 LYS B CA 1
ATOM 1214 C C . LYS B 1 41 ? 5.637 -27.406 1.168 1 95.88 41 LYS B C 1
ATOM 1216 O O . LYS B 1 41 ? 4.992 -28.453 1.246 1 95.88 41 LYS B O 1
ATOM 1221 N N . ALA B 1 42 ? 5.207 -26.266 1.634 1 97.12 42 ALA B N 1
ATOM 1222 C CA . ALA B 1 42 ? 3.898 -26.141 2.27 1 97.12 42 ALA B CA 1
ATOM 1223 C C . ALA B 1 42 ? 2.779 -26.516 1.303 1 97.12 42 ALA B C 1
ATOM 1225 O O . ALA B 1 42 ? 1.834 -27.219 1.678 1 97.12 42 ALA B O 1
ATOM 1226 N N . LEU B 1 43 ? 2.912 -26.109 0.042 1 97.5 43 LEU B N 1
ATOM 1227 C CA . LEU B 1 43 ? 1.899 -26.422 -0.965 1 97.5 43 LEU B CA 1
ATOM 1228 C C . LEU B 1 43 ? 1.862 -27.906 -1.27 1 97.5 43 LEU B C 1
ATOM 1230 O O . LEU B 1 43 ? 0.787 -28.484 -1.459 1 97.5 43 LEU B O 1
ATOM 1234 N N . ILE B 1 44 ? 3.035 -28.531 -1.273 1 97 44 ILE B N 1
ATOM 1235 C CA . ILE B 1 44 ? 3.143 -29.969 -1.546 1 97 44 ILE B CA 1
ATOM 1236 C C . ILE B 1 44 ? 2.566 -30.766 -0.375 1 97 44 ILE B C 1
ATOM 1238 O O . ILE B 1 44 ? 1.799 -31.703 -0.575 1 97 44 ILE B O 1
ATOM 1242 N N . GLU B 1 45 ? 2.881 -30.312 0.826 1 97.12 45 GLU B N 1
ATOM 1243 C CA . GLU B 1 45 ? 2.414 -31 2.027 1 97.12 45 GLU B CA 1
ATOM 1244 C C . GLU B 1 45 ? 0.896 -30.906 2.154 1 97.12 45 GLU B C 1
ATOM 1246 O O . GLU B 1 45 ? 0.256 -31.844 2.639 1 97.12 45 GLU B O 1
ATOM 1251 N N . LYS B 1 46 ? 0.319 -29.859 1.648 1 97.38 46 LYS B N 1
ATOM 1252 C CA . LYS B 1 46 ? -1.127 -29.656 1.7 1 97.38 46 LYS B CA 1
ATOM 1253 C C . LYS B 1 46 ? -1.825 -30.422 0.582 1 97.38 46 LYS B C 1
ATOM 1255 O O . LYS B 1 46 ? -3.055 -30.516 0.557 1 97.38 46 LYS B O 1
ATOM 1260 N N . GLY B 1 47 ? -1.022 -30.844 -0.354 1 97.75 47 GLY B N 1
ATOM 1261 C CA . GLY B 1 47 ? -1.562 -31.641 -1.448 1 97.75 47 GLY B CA 1
ATOM 1262 C C . GLY B 1 47 ? -2.027 -30.797 -2.621 1 97.75 47 GLY B C 1
ATOM 1263 O O . GLY B 1 47 ? -2.805 -31.266 -3.457 1 97.75 47 GLY B O 1
ATOM 1264 N N . TRP B 1 48 ? -1.643 -29.562 -2.68 1 98.19 48 TRP B N 1
ATOM 1265 C CA . TRP B 1 48 ? -2.1 -28.641 -3.725 1 98.19 48 TRP B CA 1
ATOM 1266 C C . TRP B 1 48 ? -1.162 -28.688 -4.926 1 98.19 48 TRP B C 1
ATOM 1268 O O . TRP B 1 48 ? -1.561 -28.344 -6.043 1 98.19 48 TRP B O 1
ATOM 1278 N N . VAL B 1 49 ? 0.132 -29.125 -4.707 1 98.06 49 VAL B N 1
ATOM 1279 C CA . VAL B 1 49 ? 1.146 -29.234 -5.754 1 98.06 49 VAL B CA 1
ATOM 1280 C C . VAL B 1 49 ? 1.799 -30.609 -5.703 1 98.06 49 VAL B C 1
ATOM 1282 O O . VAL B 1 49 ? 2.027 -31.156 -4.625 1 98.06 49 VAL B O 1
ATOM 1285 N N . LYS B 1 50 ? 2.053 -31.156 -6.82 1 97 50 LYS B N 1
ATOM 1286 C CA . LYS B 1 50 ? 2.803 -32.406 -6.887 1 97 50 LYS B CA 1
ATOM 1287 C C . LYS B 1 50 ? 4.062 -32.25 -7.734 1 97 50 LYS B C 1
ATOM 1289 O O . LYS B 1 50 ? 4.051 -31.547 -8.75 1 97 50 LYS B O 1
ATOM 1294 N N . ALA B 1 51 ? 5.074 -32.875 -7.266 1 94.25 51 ALA B N 1
ATOM 1295 C CA . ALA B 1 51 ? 6.324 -32.906 -8.016 1 94.25 51 ALA B CA 1
ATOM 1296 C C . ALA B 1 51 ? 6.398 -34.156 -8.883 1 94.25 51 ALA B C 1
ATOM 1298 O O . ALA B 1 51 ? 6.066 -35.25 -8.438 1 94.25 51 ALA B O 1
ATOM 1299 N N . GLN B 1 52 ? 6.715 -33.906 -10.125 1 93.25 52 GLN B N 1
ATOM 1300 C CA . GLN B 1 52 ? 6.883 -35.031 -11.047 1 93.25 52 GLN B CA 1
ATOM 1301 C C . GLN B 1 52 ? 8.266 -35 -11.688 1 93.25 52 GLN B C 1
ATOM 1303 O O . GLN B 1 52 ? 8.766 -33.938 -12.07 1 93.25 52 GLN B O 1
ATOM 1308 N N . ASN B 1 53 ? 8.781 -36.156 -11.742 1 89.88 53 ASN B N 1
ATOM 1309 C CA . ASN B 1 53 ? 10.07 -36.25 -12.414 1 89.88 53 ASN B CA 1
ATOM 1310 C C . ASN B 1 53 ? 9.93 -36.125 -13.93 1 89.88 53 ASN B C 1
ATOM 1312 O O . ASN B 1 53 ? 8.922 -36.531 -14.5 1 89.88 53 ASN B O 1
ATOM 1316 N N . PHE B 1 54 ? 10.891 -35.406 -14.422 1 85.44 54 PHE B N 1
ATOM 1317 C CA . PHE B 1 54 ? 10.93 -35.344 -15.883 1 85.44 54 PHE B CA 1
ATOM 1318 C C . PHE B 1 54 ? 12.359 -35.25 -16.375 1 85.44 54 PHE B C 1
ATOM 1320 O O . PHE B 1 54 ? 13.273 -34.938 -15.617 1 85.44 54 PHE B O 1
ATOM 1327 N N . LYS B 1 55 ? 12.531 -35.781 -17.5 1 83.25 55 LYS B N 1
ATOM 1328 C CA . LYS B 1 55 ? 13.852 -35.656 -18.125 1 83.25 55 LYS B CA 1
ATOM 1329 C C . LYS B 1 55 ? 14.008 -34.344 -18.859 1 83.25 55 LYS B C 1
ATOM 1331 O O . LYS B 1 55 ? 13.164 -33.969 -19.688 1 83.25 55 LYS B O 1
ATOM 1336 N N . ASN B 1 56 ? 14.961 -33.531 -18.406 1 76.12 56 ASN B N 1
ATOM 1337 C CA . ASN B 1 56 ? 15.164 -32.25 -19.078 1 76.12 56 ASN B CA 1
ATOM 1338 C C . ASN B 1 56 ? 15.906 -32.406 -20.391 1 76.12 56 ASN B C 1
ATOM 1340 O O . ASN B 1 56 ? 16.125 -33.531 -20.844 1 76.12 56 ASN B O 1
ATOM 1344 N N . ASN B 1 57 ? 16.047 -31.203 -21.094 1 75.31 57 ASN B N 1
ATOM 1345 C CA . ASN B 1 57 ? 16.641 -31.203 -22.422 1 75.31 57 ASN B CA 1
ATOM 1346 C C . ASN B 1 57 ? 17.984 -31.906 -22.438 1 75.31 57 ASN B C 1
ATOM 1348 O O . ASN B 1 57 ? 18.406 -32.438 -23.453 1 75.31 57 ASN B O 1
ATOM 1352 N N . LYS B 1 58 ? 18.672 -32.031 -21.297 1 82.88 58 LYS B N 1
ATOM 1353 C CA . LYS B 1 58 ? 19.984 -32.656 -21.203 1 82.88 58 LYS B CA 1
ATOM 1354 C C . LYS B 1 58 ? 19.875 -34.094 -20.703 1 82.88 58 LYS B C 1
ATOM 1356 O O . LYS B 1 58 ? 20.875 -34.688 -20.281 1 82.88 58 LYS B O 1
ATOM 1361 N N . ASN B 1 59 ? 18.719 -34.5 -20.766 1 78.94 59 ASN B N 1
ATOM 1362 C CA . ASN B 1 59 ? 18.438 -35.875 -20.359 1 78.94 59 ASN B CA 1
ATOM 1363 C C . ASN B 1 59 ? 18.719 -36.094 -18.875 1 78.94 59 ASN B C 1
ATOM 1365 O O . ASN B 1 59 ? 19.047 -37.188 -18.453 1 78.94 59 ASN B O 1
ATOM 1369 N N . LYS B 1 60 ? 18.672 -34.938 -18.156 1 82.06 60 LYS B N 1
ATOM 1370 C CA . LYS B 1 60 ? 18.828 -35.031 -16.703 1 82.06 60 LYS B CA 1
ATOM 1371 C C . LYS B 1 60 ? 17.484 -35 -16 1 82.06 60 LYS B C 1
ATOM 1373 O O . LYS B 1 60 ? 16.547 -34.344 -16.469 1 82.06 60 LYS B O 1
ATOM 1378 N N . LEU B 1 61 ? 17.5 -35.875 -14.977 1 78.25 61 LEU B N 1
ATOM 1379 C CA . LEU B 1 61 ? 16.281 -35.906 -14.164 1 78.25 61 LEU B CA 1
ATOM 1380 C C . LEU B 1 61 ? 16.062 -34.594 -13.438 1 78.25 61 LEU B C 1
ATOM 1382 O O . LEU B 1 61 ? 16.969 -34.062 -12.797 1 78.25 61 LEU B O 1
ATOM 1386 N N . SER B 1 62 ? 14.898 -34.031 -13.773 1 86.38 62 SER B N 1
ATOM 1387 C CA . SER B 1 62 ? 14.484 -32.812 -13.094 1 86.38 62 SER B CA 1
ATOM 1388 C C . SER B 1 62 ? 13.039 -32.906 -12.617 1 86.38 62 SER B C 1
ATOM 1390 O O . SER B 1 62 ? 12.398 -33.938 -12.75 1 86.38 62 SER B O 1
ATOM 1392 N N . TYR B 1 63 ? 12.695 -31.875 -11.805 1 88.25 63 TYR B N 1
ATOM 1393 C CA . TYR B 1 63 ? 11.344 -31.891 -11.25 1 88.25 63 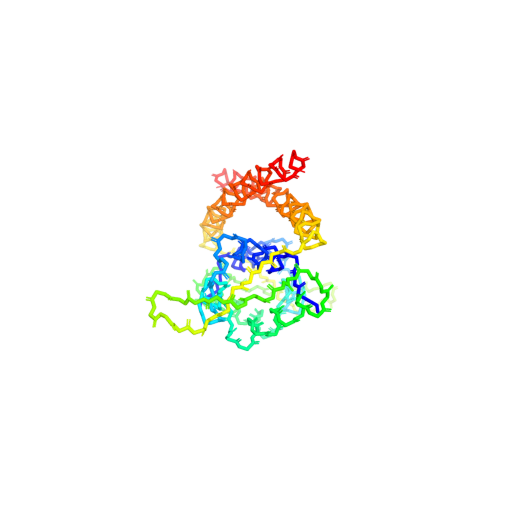TYR B CA 1
ATOM 1394 C C . TYR B 1 63 ? 10.484 -30.828 -11.922 1 88.25 63 TYR B C 1
ATOM 1396 O O . TYR B 1 63 ? 10.969 -29.734 -12.25 1 88.25 63 TYR B O 1
ATOM 1404 N N . ALA B 1 64 ? 9.258 -31.328 -12.211 1 94.31 64 ALA B N 1
ATOM 1405 C CA . ALA B 1 64 ? 8.195 -30.391 -12.594 1 94.31 64 ALA B CA 1
ATOM 1406 C C . ALA B 1 64 ? 7.133 -30.297 -11.5 1 94.31 64 ALA B C 1
ATOM 1408 O O . ALA B 1 64 ? 6.801 -31.297 -10.859 1 94.31 64 ALA B O 1
ATOM 1409 N N . TYR B 1 65 ? 6.664 -29.109 -11.336 1 96.31 65 TYR B N 1
ATOM 1410 C CA . TYR B 1 65 ? 5.605 -28.875 -10.352 1 96.31 65 TYR B CA 1
ATOM 1411 C C . TYR B 1 65 ? 4.266 -28.641 -11.039 1 96.31 65 TYR B C 1
ATOM 1413 O O . TYR B 1 65 ? 4.145 -27.766 -11.898 1 96.31 65 TYR B O 1
ATOM 1421 N N . LEU B 1 66 ? 3.301 -29.438 -10.594 1 96.69 66 LEU B N 1
ATOM 1422 C CA . LEU B 1 66 ? 1.973 -29.328 -11.188 1 96.69 66 LEU B CA 1
ATOM 1423 C C . LEU B 1 66 ? 0.911 -29.125 -10.117 1 96.69 66 LEU B C 1
ATOM 1425 O O . LEU B 1 66 ? 0.983 -29.719 -9.039 1 96.69 66 LEU B O 1
ATOM 1429 N N . LEU B 1 67 ? -0.102 -28.328 -10.484 1 97.62 67 LEU 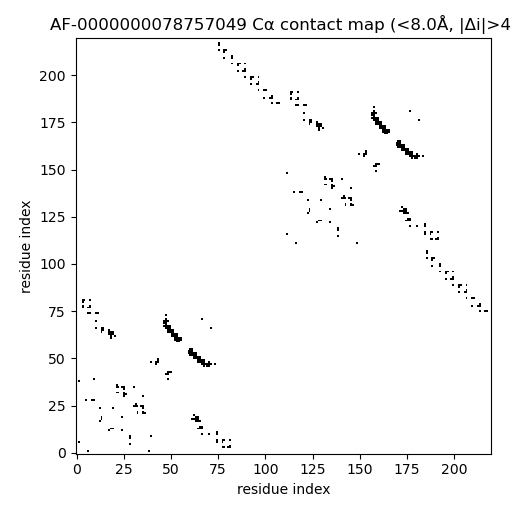B N 1
ATOM 1430 C CA . LEU B 1 67 ? -1.235 -28.188 -9.578 1 97.62 67 LEU B CA 1
ATOM 1431 C C . LEU B 1 67 ? -2.113 -29.438 -9.609 1 97.62 67 LEU B C 1
ATOM 1433 O O . LEU B 1 67 ? -2.387 -29.984 -10.68 1 97.62 67 LEU B O 1
ATOM 1437 N N . THR B 1 68 ? -2.52 -29.891 -8.383 1 98 68 THR B N 1
ATOM 1438 C CA . THR B 1 68 ? -3.52 -30.953 -8.281 1 98 68 THR B CA 1
ATOM 1439 C C . THR B 1 68 ? -4.926 -30.391 -8.477 1 98 68 THR B C 1
ATOM 1441 O O . THR B 1 68 ? -5.109 -29.172 -8.531 1 98 68 THR B O 1
ATOM 1444 N N . PRO B 1 69 ? -5.91 -31.297 -8.648 1 97.44 69 PRO B N 1
ATOM 1445 C CA . PRO B 1 69 ? -7.281 -30.781 -8.703 1 97.44 69 PRO B CA 1
ATOM 1446 C C . PRO B 1 69 ? -7.641 -29.922 -7.492 1 97.44 69 PRO B C 1
ATOM 1448 O O . PRO B 1 69 ? -8.25 -28.859 -7.648 1 97.44 69 PRO B O 1
ATOM 1451 N N . SER B 1 70 ? -7.172 -30.297 -6.355 1 97.44 70 SER B N 1
ATOM 1452 C CA . SER B 1 70 ? -7.406 -29.484 -5.164 1 97.44 70 SER B CA 1
ATOM 1453 C C . SER B 1 70 ? -6.594 -28.203 -5.203 1 97.44 70 SER B C 1
ATOM 1455 O O . SER B 1 70 ? -7.02 -27.172 -4.664 1 97.44 70 SER B O 1
ATOM 1457 N N . GLY B 1 71 ? -5.438 -28.234 -5.848 1 97.56 71 GLY B N 1
ATOM 1458 C CA . GLY B 1 71 ? -4.617 -27.047 -6.031 1 97.56 71 GLY B CA 1
ATOM 1459 C C . GLY B 1 71 ? -5.258 -26.016 -6.941 1 97.56 71 GLY B C 1
ATOM 1460 O O . GLY B 1 71 ? -5.184 -24.812 -6.672 1 97.56 71 GLY B O 1
ATOM 1461 N N . ILE B 1 72 ? -5.887 -26.562 -7.953 1 96.25 72 ILE B N 1
ATOM 1462 C CA . ILE B 1 72 ? -6.59 -25.688 -8.891 1 96.25 72 ILE B CA 1
ATOM 1463 C C . ILE B 1 72 ? -7.758 -25.016 -8.18 1 96.25 72 ILE B C 1
ATOM 1465 O O . ILE B 1 72 ? -7.98 -23.812 -8.352 1 96.25 72 ILE B O 1
ATOM 1469 N N . GLU B 1 73 ? -8.422 -25.766 -7.387 1 95.88 73 GLU B N 1
ATOM 1470 C CA . GLU B 1 73 ? -9.523 -25.219 -6.605 1 95.88 73 GLU B CA 1
ATOM 1471 C C . GLU B 1 73 ? -9.031 -24.156 -5.621 1 95.88 73 GLU B C 1
ATOM 1473 O O . GLU B 1 73 ? -9.648 -23.109 -5.469 1 95.88 73 GLU B O 1
ATOM 1478 N N . GLN B 1 74 ? -7.953 -24.438 -5.012 1 96.5 74 GLN B N 1
ATOM 1479 C CA . GLN B 1 74 ? -7.398 -23.5 -4.043 1 96.5 74 GLN B CA 1
ATOM 1480 C C . GLN B 1 74 ? -6.891 -22.234 -4.727 1 96.5 74 GLN B C 1
ATOM 1482 O O . GLN B 1 74 ? -7.055 -21.125 -4.199 1 96.5 74 GLN B O 1
ATOM 1487 N N . LYS B 1 75 ? -6.297 -22.422 -5.879 1 96.25 75 LYS B N 1
ATOM 1488 C CA . LYS B 1 75 ? -5.875 -21.266 -6.664 1 96.25 75 LYS B CA 1
ATOM 1489 C C . LYS B 1 75 ? -7.047 -20.344 -6.953 1 96.25 75 LYS B C 1
ATOM 1491 O O . LYS B 1 75 ? -6.941 -19.125 -6.781 1 96.25 75 LYS B O 1
ATOM 1496 N N . ALA B 1 76 ? -8.133 -20.922 -7.359 1 95.69 76 ALA B N 1
ATOM 1497 C CA . ALA B 1 76 ? -9.328 -20.125 -7.645 1 95.69 76 ALA B CA 1
ATOM 1498 C C . ALA B 1 76 ? -9.82 -19.406 -6.398 1 95.69 76 ALA B C 1
ATOM 1500 O O . ALA B 1 76 ? -10.125 -18.219 -6.445 1 95.69 76 ALA B O 1
ATOM 1501 N N . SER B 1 77 ? -9.812 -20.125 -5.289 1 96.25 77 SER B N 1
ATOM 1502 C CA . SER B 1 77 ? -10.297 -19.578 -4.027 1 96.25 77 SER B CA 1
ATOM 1503 C C . SER B 1 77 ? -9.43 -18.406 -3.557 1 96.25 77 SER B C 1
ATOM 1505 O O . SER B 1 77 ? -9.945 -17.359 -3.164 1 96.25 77 SER B O 1
ATOM 1507 N N . VAL B 1 78 ? -8.18 -18.609 -3.658 1 96.5 78 VAL B N 1
ATOM 1508 C CA . VAL B 1 78 ? -7.246 -17.578 -3.199 1 96.5 78 VAL B CA 1
ATOM 1509 C C . VAL B 1 78 ? -7.316 -16.359 -4.125 1 96.5 78 VAL B C 1
ATOM 1511 O O . VAL B 1 78 ? -7.195 -15.227 -3.672 1 96.5 78 VAL B O 1
ATOM 1514 N N . THR B 1 79 ? -7.512 -16.578 -5.43 1 96.56 79 THR B N 1
ATOM 1515 C CA . THR B 1 79 ? -7.633 -15.492 -6.395 1 96.56 79 THR B CA 1
ATOM 1516 C C . THR B 1 79 ? -8.844 -14.617 -6.074 1 96.56 79 THR B C 1
ATOM 1518 O O . THR B 1 79 ? -8.75 -13.391 -6.105 1 96.56 79 THR B O 1
ATOM 1521 N N . ILE B 1 80 ? -9.883 -15.227 -5.719 1 96.19 80 ILE B N 1
ATOM 1522 C CA . ILE B 1 80 ? -11.109 -14.508 -5.379 1 96.19 80 ILE B CA 1
ATOM 1523 C C . ILE B 1 80 ? -10.875 -13.664 -4.125 1 96.19 80 ILE B C 1
ATOM 1525 O O . ILE B 1 80 ? -11.258 -12.492 -4.078 1 96.19 80 ILE B O 1
ATOM 1529 N N . ARG B 1 81 ? -10.289 -14.312 -3.123 1 96.81 81 ARG B N 1
ATOM 1530 C CA . ARG B 1 81 ? -10.008 -13.578 -1.891 1 96.81 81 ARG B CA 1
ATOM 1531 C C . ARG B 1 81 ? -9.055 -12.422 -2.146 1 96.81 81 ARG B C 1
ATOM 1533 O O . ARG B 1 81 ? -9.242 -11.32 -1.619 1 96.81 81 ARG B O 1
ATOM 1540 N N . TYR B 1 82 ? -8.055 -12.711 -2.928 1 96.56 82 TYR B N 1
ATOM 1541 C CA . TYR B 1 82 ? -7.082 -11.695 -3.293 1 96.56 82 TYR B CA 1
ATOM 1542 C C . TYR B 1 82 ? -7.746 -10.539 -4.035 1 96.56 82 TYR B C 1
ATOM 1544 O O . TYR B 1 82 ? -7.469 -9.375 -3.756 1 96.56 82 TYR B O 1
ATOM 1552 N N . LEU B 1 83 ? -8.625 -10.812 -4.941 1 96.81 83 LEU B N 1
ATOM 1553 C CA . LEU B 1 83 ? -9.359 -9.805 -5.688 1 96.81 83 LEU B CA 1
ATOM 1554 C C . LEU B 1 83 ? -10.203 -8.945 -4.75 1 96.81 83 LEU B C 1
ATOM 1556 O O . LEU B 1 83 ? -10.234 -7.719 -4.871 1 96.81 83 LEU B O 1
ATOM 1560 N N . LYS B 1 84 ? -10.875 -9.57 -3.854 1 97.25 84 LYS B N 1
ATOM 1561 C CA . LYS B 1 84 ? -11.711 -8.844 -2.904 1 97.25 84 LYS B CA 1
ATOM 1562 C C . LYS B 1 84 ? -10.883 -7.828 -2.115 1 97.25 84 LYS B C 1
ATOM 1564 O O . LYS B 1 84 ? -11.305 -6.68 -1.95 1 97.25 84 LYS B O 1
ATOM 1569 N N . ARG B 1 85 ? -9.781 -8.25 -1.674 1 97 85 ARG B N 1
ATOM 1570 C CA . ARG B 1 85 ? -8.906 -7.359 -0.919 1 97 85 ARG B CA 1
ATOM 1571 C C . ARG B 1 85 ? -8.414 -6.207 -1.788 1 97 85 ARG B C 1
ATOM 1573 O O . ARG B 1 85 ? -8.359 -5.059 -1.338 1 97 85 ARG B O 1
ATOM 1580 N N . LYS B 1 86 ? -8.039 -6.535 -3.012 1 97 86 LYS B N 1
ATOM 1581 C CA . LYS B 1 86 ? -7.57 -5.504 -3.928 1 97 86 LYS B CA 1
ATOM 1582 C C . LYS B 1 86 ? -8.672 -4.488 -4.223 1 97 86 LYS B C 1
ATOM 1584 O O . LYS B 1 86 ? -8.398 -3.293 -4.363 1 97 86 LYS B O 1
ATOM 1589 N N . MET B 1 87 ? -9.852 -4.941 -4.273 1 97.44 87 MET B N 1
ATOM 1590 C CA . MET B 1 87 ? -10.992 -4.059 -4.508 1 97.44 87 MET B CA 1
ATOM 1591 C C . MET B 1 87 ? -11.219 -3.133 -3.314 1 97.44 87 MET B C 1
ATOM 1593 O O . MET B 1 87 ? -11.539 -1.958 -3.49 1 97.44 87 MET B O 1
ATOM 1597 N N . GLU B 1 88 ? -11.078 -3.652 -2.178 1 97.5 88 GLU B N 1
ATOM 1598 C CA . GLU B 1 88 ? -11.18 -2.82 -0.981 1 97.5 88 GLU B CA 1
ATOM 1599 C C . GLU B 1 88 ? -10.094 -1.743 -0.967 1 97.5 88 GLU B C 1
ATOM 1601 O O . GLU B 1 88 ? -10.375 -0.582 -0.662 1 97.5 88 GLU B O 1
ATOM 1606 N N . GLU B 1 89 ? -8.883 -2.182 -1.309 1 97.62 89 GLU B N 1
ATOM 1607 C 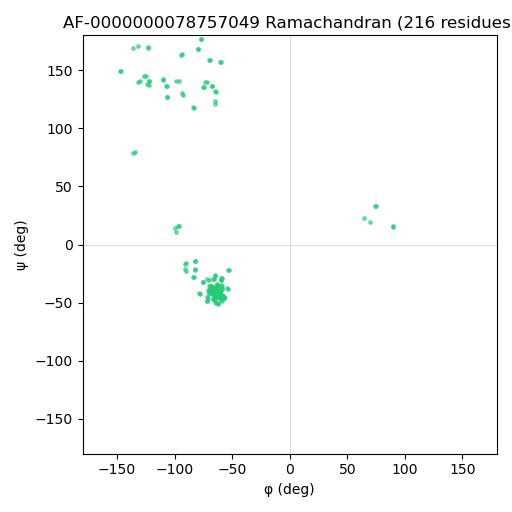CA . GLU B 1 89 ? -7.777 -1.229 -1.389 1 97.62 89 GLU B CA 1
ATOM 1608 C C . GLU B 1 89 ? -8.047 -0.157 -2.441 1 97.62 89 GLU B C 1
ATOM 1610 O O . GLU B 1 89 ? -7.766 1.021 -2.223 1 97.62 89 GLU B O 1
ATOM 1615 N N . TYR B 1 90 ? -8.562 -0.533 -3.516 1 97.31 90 TYR B N 1
ATOM 1616 C CA . TYR B 1 90 ? -8.914 0.369 -4.605 1 97.31 90 TYR B CA 1
ATOM 1617 C C . TYR B 1 90 ? -9.938 1.399 -4.152 1 97.31 90 TYR B C 1
ATOM 1619 O O . TYR B 1 90 ? -9.781 2.596 -4.406 1 97.31 90 TYR B O 1
ATOM 1627 N N . ASP B 1 91 ? -10.945 0.97 -3.473 1 97.56 91 ASP B N 1
ATOM 1628 C CA . ASP B 1 91 ? -11.992 1.866 -2.992 1 97.56 91 ASP B CA 1
ATOM 1629 C C . ASP B 1 91 ? -11.438 2.863 -1.978 1 97.56 91 ASP B C 1
ATOM 1631 O O . ASP B 1 91 ? -11.789 4.043 -2.004 1 97.56 91 ASP B O 1
ATOM 1635 N N . GLN B 1 92 ? -10.648 2.369 -1.131 1 97.12 92 GLN B N 1
ATOM 1636 C CA . GLN B 1 92 ? -10.023 3.25 -0.148 1 97.12 92 GLN B CA 1
ATOM 1637 C C . GLN B 1 92 ? -9.164 4.312 -0.829 1 97.12 92 GLN B C 1
ATOM 1639 O O . GLN B 1 92 ? -9.203 5.484 -0.448 1 97.12 92 GLN B O 1
ATOM 1644 N N . LEU B 1 93 ? -8.422 3.918 -1.83 1 96.81 93 LEU B N 1
ATOM 1645 C CA . LEU B 1 93 ? -7.562 4.844 -2.555 1 96.81 93 LEU B CA 1
ATOM 1646 C C . LEU B 1 93 ? -8.391 5.855 -3.34 1 96.81 93 LEU B C 1
ATOM 1648 O O . LEU B 1 93 ? -8.031 7.035 -3.414 1 96.81 93 LEU B O 1
ATOM 1652 N N . LYS B 1 94 ? -9.43 5.395 -3.912 1 96.94 94 LYS B N 1
ATOM 1653 C CA . LYS B 1 94 ? -10.352 6.277 -4.621 1 96.94 94 LYS B CA 1
ATOM 1654 C C . LYS B 1 94 ? -10.875 7.375 -3.697 1 96.94 94 LYS B C 1
ATOM 1656 O O . LYS B 1 94 ? -10.898 8.547 -4.074 1 96.94 94 LYS B O 1
ATOM 1661 N N . ALA B 1 95 ? -11.266 7.039 -2.518 1 97.06 95 ALA B N 1
ATOM 1662 C CA . ALA B 1 95 ? -11.75 8 -1.536 1 97.06 95 ALA B CA 1
ATOM 1663 C C . ALA B 1 95 ? -10.656 8.984 -1.136 1 97.06 95 ALA B C 1
ATOM 1665 O O . ALA B 1 95 ? -10.906 10.188 -1.005 1 97.06 95 ALA B O 1
ATOM 1666 N N . ALA B 1 96 ? -9.453 8.43 -0.971 1 95.81 96 ALA B N 1
ATOM 1667 C CA . ALA B 1 96 ? -8.328 9.266 -0.587 1 95.81 96 ALA B CA 1
ATOM 1668 C C . ALA B 1 96 ? -8.023 10.305 -1.666 1 95.81 96 ALA B C 1
ATOM 1670 O O . ALA B 1 96 ? -7.793 11.477 -1.362 1 95.81 96 ALA B O 1
ATOM 1671 N N . VAL B 1 97 ? -7.992 9.922 -2.9 1 97.06 97 VAL B N 1
ATOM 1672 C CA . VAL B 1 97 ? -7.727 10.805 -4.031 1 97.06 97 VAL B CA 1
ATOM 1673 C C . VAL B 1 97 ? -8.797 11.883 -4.105 1 97.06 97 VAL B C 1
ATOM 1675 O O . VAL B 1 97 ? -8.492 13.055 -4.332 1 97.06 97 VAL B O 1
ATOM 1678 N N . LYS B 1 98 ? -10.055 11.484 -3.877 1 97.12 98 LYS B N 1
ATOM 1679 C CA . LYS B 1 98 ? -11.156 12.438 -3.893 1 97.12 98 LYS B CA 1
ATOM 1680 C C . LYS B 1 98 ? -10.969 13.508 -2.826 1 97.12 98 LYS B C 1
ATOM 1682 O O . LYS B 1 98 ? -11.148 14.703 -3.098 1 97.12 98 LYS B O 1
ATOM 1687 N N . GLU B 1 99 ? -10.617 13.086 -1.658 1 95.5 99 GLU B N 1
ATOM 1688 C CA . GLU B 1 99 ? -10.414 14.016 -0.556 1 95.5 99 GLU B CA 1
ATOM 1689 C C . GLU B 1 99 ? -9.242 14.953 -0.838 1 95.5 99 GLU B C 1
ATOM 1691 O O . GLU B 1 99 ? -9.32 16.156 -0.578 1 95.5 99 GLU B O 1
ATOM 1696 N N . LEU B 1 100 ? -8.188 14.43 -1.411 1 95 100 LEU B N 1
ATOM 1697 C CA . LEU B 1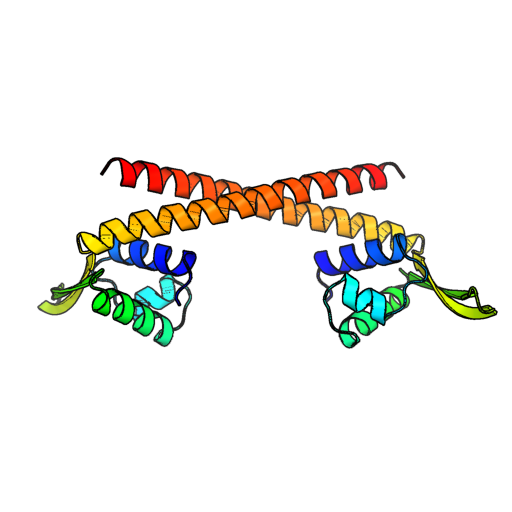 100 ? -7.008 15.227 -1.723 1 95 100 LEU B CA 1
ATOM 1698 C C . LEU B 1 100 ? -7.312 16.25 -2.816 1 95 100 LEU B C 1
ATOM 1700 O O . LEU B 1 100 ? -6.809 17.375 -2.779 1 95 100 LEU B O 1
ATOM 1704 N N . LYS B 1 101 ? -8.07 15.898 -3.725 1 95.81 101 LYS B N 1
ATOM 1705 C CA . LYS B 1 101 ? -8.469 16.828 -4.781 1 95.81 101 LYS B CA 1
ATOM 1706 C C . LYS B 1 101 ? -9.25 18 -4.215 1 95.81 101 LYS B C 1
ATOM 1708 O O . LYS B 1 101 ? -9.07 19.141 -4.648 1 95.81 101 LYS B O 1
ATOM 1713 N N . LYS B 1 102 ? -10.109 17.719 -3.236 1 94.5 102 LYS B N 1
ATOM 1714 C CA . LYS B 1 102 ? -10.859 18.781 -2.576 1 94.5 102 LYS B CA 1
ATOM 1715 C C . LYS B 1 102 ? -9.922 19.734 -1.842 1 94.5 102 LYS B C 1
ATOM 1717 O O . LYS B 1 102 ? -10.117 20.953 -1.869 1 94.5 102 LYS B O 1
ATOM 1722 N N . GLU B 1 103 ? -8.922 19.125 -1.215 1 92.12 103 GLU B N 1
ATOM 1723 C CA . GLU B 1 103 ? -7.953 19.922 -0.478 1 92.12 103 GLU B CA 1
ATOM 1724 C C . GLU B 1 103 ? -7.176 20.844 -1.413 1 92.12 103 GLU B C 1
ATOM 1726 O O . GLU B 1 103 ? -6.945 22.016 -1.091 1 92.12 103 GLU B O 1
ATOM 1731 N N . VAL B 1 104 ? -6.801 20.406 -2.57 1 91.75 104 VAL B N 1
ATOM 1732 C CA . VAL B 1 104 ? -6.031 21.172 -3.535 1 91.75 104 VAL B CA 1
ATOM 1733 C C . VAL B 1 104 ? -6.898 22.281 -4.117 1 91.75 104 VAL B C 1
ATOM 1735 O O . VAL B 1 104 ? -6.434 23.422 -4.305 1 91.75 104 VAL B O 1
ATOM 1738 N N . ALA B 1 105 ? -8.125 21.922 -4.348 1 90.38 105 ALA B N 1
ATOM 1739 C CA . ALA B 1 105 ? -9.047 22.922 -4.898 1 90.38 105 ALA B CA 1
ATOM 1740 C C . ALA B 1 105 ? -9.242 24.078 -3.93 1 90.38 105 ALA B C 1
ATOM 1742 O O . ALA B 1 105 ? -9.336 25.234 -4.352 1 90.38 105 ALA B O 1
ATOM 1743 N N . THR B 1 106 ? -9.242 23.766 -2.689 1 84.94 106 THR B N 1
ATOM 1744 C CA . THR B 1 106 ? -9.438 24.781 -1.664 1 84.94 106 THR B CA 1
ATOM 1745 C C . THR B 1 106 ? -8.18 25.625 -1.487 1 84.94 106 THR B C 1
ATOM 1747 O O . THR B 1 106 ? -8.266 26.828 -1.242 1 84.94 106 THR B O 1
ATOM 1750 N N . GLU B 1 107 ? -7.031 25.016 -1.681 1 79.69 107 GLU B N 1
ATOM 1751 C CA . GLU B 1 107 ? -5.77 25.719 -1.498 1 79.69 107 GLU B CA 1
ATOM 1752 C C . GLU B 1 107 ? -5.453 26.594 -2.703 1 79.69 107 GLU B C 1
ATOM 1754 O O . GLU B 1 107 ? -4.777 27.625 -2.572 1 79.69 107 GLU B O 1
ATOM 1759 N N . GLU B 1 108 ? -5.68 26.125 -3.912 1 69.75 108 GLU B N 1
ATOM 1760 C CA . GLU B 1 108 ? -5.496 26.938 -5.105 1 69.75 108 GLU B CA 1
ATOM 1761 C C . GLU B 1 108 ? -6.402 28.172 -5.074 1 69.75 108 GLU B C 1
ATOM 1763 O O . GLU B 1 108 ? -6.035 29.234 -5.59 1 69.75 108 GLU B O 1
ATOM 1768 N N . ILE B 1 109 ? -7.531 28.078 -4.465 1 61.06 109 ILE B N 1
ATOM 1769 C CA . ILE B 1 109 ? -8.461 29.203 -4.383 1 61.06 109 ILE B CA 1
ATOM 1770 C C . ILE B 1 109 ? -8.047 30.141 -3.242 1 61.06 109 ILE B C 1
ATOM 1772 O O . ILE B 1 109 ? -8.266 31.344 -3.312 1 61.06 109 ILE B O 1
ATOM 1776 N N . ALA B 1 110 ? -7.352 29.766 -2.316 1 54.41 110 ALA B N 1
ATOM 1777 C CA . ALA B 1 110 ? -6.949 30.656 -1.23 1 54.41 110 ALA B CA 1
ATOM 1778 C C . ALA B 1 110 ? -5.688 3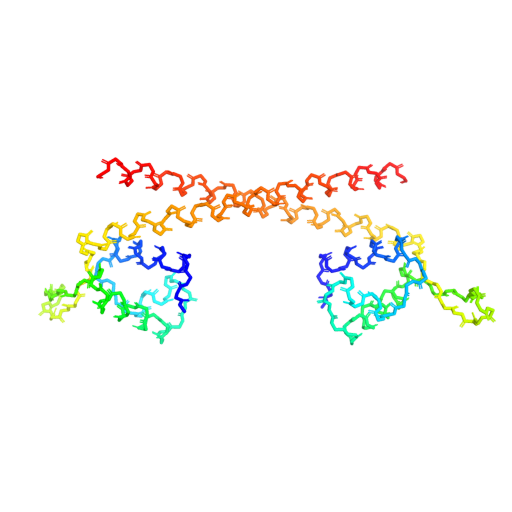1.438 -1.597 1 54.41 110 ALA B C 1
ATOM 1780 O O . ALA B 1 110 ? -4.863 30.953 -2.379 1 54.41 110 ALA B O 1
#

pLDDT: mean 93.53, std 7.62, range [54.38, 98.25]

Nearest PDB structures (foldseek):
  4rgu-assembly1_B-2  TM=7.602E-01  e=9.703E-05  Acinetobacter baylyi ADP1
  4rgr-assembly1_A  TM=7.093E-01  e=7.948E-05  Acinetobacter baylyi ADP1
  4zzl-assembly1_A  TM=7.606E-01  e=2.696E-03  Pseudomonas aeruginosa
  3r0a-assembly1_A  TM=5.509E-01  e=4.785E-04  Methanosarcina mazei
  1sfx-assembly1_A  TM=6.638E-01  e=2.696E-03  Archaeoglobus fulgidus DSM 4304

Solvent-accessible surface area (backbone atoms only — not comparable to full-atom values): 11754 Å² total; per-residue (Å²): 132,82,48,50,63,57,49,35,49,51,47,50,47,35,68,77,37,32,66,57,48,57,65,58,49,9,61,75,70,71,49,51,56,66,54,35,48,51,53,53,50,51,36,38,75,71,52,27,34,45,80,39,80,38,69,41,100,83,67,39,83,38,61,28,40,41,68,31,77,62,19,51,52,46,41,52,53,32,43,52,54,38,43,51,52,48,48,52,52,41,51,53,42,52,52,51,48,52,52,45,50,52,52,48,55,54,50,73,72,97,133,82,49,49,64,57,50,36,50,49,48,50,48,36,70,76,36,33,67,56,47,56,64,57,49,8,60,76,70,70,49,50,55,68,54,35,48,50,52,52,49,52,36,38,75,72,52,25,34,43,79,38,81,38,69,42,99,81,68,39,84,37,60,29,41,41,69,30,77,62,19,51,52,48,41,51,52,33,44,53,54,37,43,53,51,47,50,51,52,41,51,53,42,52,52,50,47,54,52,44,51,53,52,48,56,54,51,72,71,97

Sequence (220 aa):
MISDELQHKLFKTISEHPQINQRELSKILGISLGKANYCLKALIEKGWVKAQNFKNNKNKLSYAYLLTPSGIEQKASVTIRYLKRKMEEYDQLKAAVKELKKEVATEEIAMISDELQHKLFKTISEHPQINQRELSKILGISLGKANYCLKALIEKGWVKAQNFKNNKNKLSYAYLLTPSGIEQKASVTIRYLKRKMEEYDQLKAAVKELKKEVATEEIA